Protein AF-A0A346QQK3-F1 (afdb_monomer_lite)

Organism: NCBI:txid1703341

pLDDT: mean 91.7, std 7.44, range [39.91, 97.88]

Secondary structure (DSSP, 8-state):
----EE-TTS-EEE-TTHHHH-TT--GGGSSPP--SEEEEETTEEEEES-TTPPPHHHHHTHHHHHHHHHH-SSTT----SSSPP----SS-HHHHHHHHHH--TTHHHHTHHHHHTTSS--TTTGGGGEEEEEEGGGEEEEEE-HHHHH-TT--GGG--HHHHTT--GGGS-HHHHHHHHHS-EEEEEETTTEEEE-PPPP-

InterPro domains:
  IPR001663 Aromatic-ring-hydroxylating dioxygenase, alpha subunit [PR00090] (36-62)
  IPR001663 Aromatic-ring-hydroxylating dioxygenase, alpha subunit [PR00090] (77-99)
  IPR001663 Aromatic-ring-hydroxylating dioxygenase, alpha subunit [PTHR43756] (1-116)
  IPR036922 Rieske [2Fe-2S] iron-sulphur domain superfamily [SSF50022] (1-52)

Structure (mmCIF, N/CA/C/O backbone):
data_AF-A0A346QQK3-F1
#
_entry.id   AF-A0A346QQK3-F1
#
loop_
_atom_site.group_PDB
_atom_site.id
_atom_site.type_symbol
_atom_site.label_atom_id
_atom_site.label_alt_id
_atom_site.label_comp_id
_atom_site.label_asym_id
_atom_site.label_entity_id
_atom_site.label_seq_id
_atom_site.pdbx_PDB_ins_code
_atom_site.Cartn_x
_atom_site.Cartn_y
_atom_site.Cartn_z
_atom_site.occupancy
_atom_site.B_iso_or_equiv
_atom_site.auth_seq_id
_atom_site.auth_comp_id
_atom_site.auth_asym_id
_atom_site.auth_atom_id
_atom_site.pdbx_PDB_model_num
ATOM 1 N N . TYR A 1 1 ? -8.751 -13.224 30.096 1.00 94.06 1 TYR A N 1
ATOM 2 C CA . TYR A 1 1 ? -8.357 -13.807 31.396 1.00 94.06 1 TYR A CA 1
ATOM 3 C C . TYR A 1 1 ? -9.589 -14.238 32.192 1.00 94.06 1 TYR A C 1
ATOM 5 O O . TYR A 1 1 ? -9.836 -15.427 32.279 1.00 94.06 1 TYR A O 1
ATOM 13 N N . HIS A 1 2 ? -10.440 -13.314 32.652 1.00 95.62 2 HIS A N 1
ATOM 14 C CA . HIS A 1 2 ? -11.640 -13.628 33.456 1.00 95.62 2 HIS A CA 1
ATOM 15 C C . HIS A 1 2 ? -12.904 -13.973 32.639 1.00 95.62 2 HIS A C 1
ATOM 17 O O . HIS A 1 2 ? -14.015 -13.707 33.079 1.00 95.62 2 HIS A O 1
ATOM 23 N N . GLY A 1 3 ? -12.752 -14.494 31.419 1.00 95.69 3 GLY A N 1
ATOM 24 C CA . GLY A 1 3 ? -13.888 -14.937 30.597 1.00 95.69 3 GLY A CA 1
ATOM 25 C C . GLY A 1 3 ? -14.848 -13.851 30.091 1.00 95.69 3 GLY A C 1
ATOM 26 O O . GLY A 1 3 ? -15.961 -14.187 29.707 1.00 95.69 3 GLY A O 1
ATOM 27 N N . TRP A 1 4 ? -1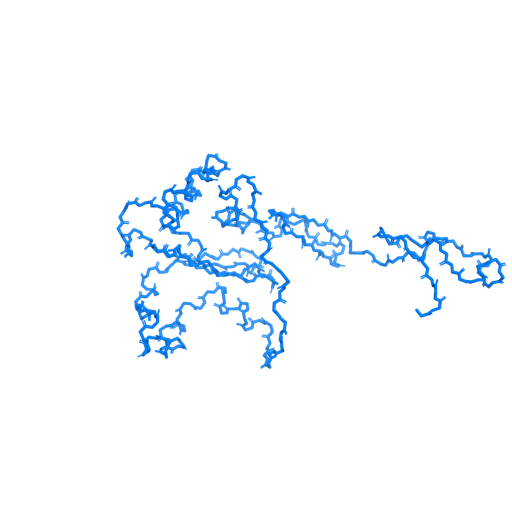4.465 -12.569 30.084 1.00 96.81 4 TRP A N 1
ATOM 28 C CA . TRP A 1 4 ? -15.252 -11.545 29.385 1.00 96.81 4 TRP A CA 1
ATOM 29 C C . TRP A 1 4 ? -15.377 -11.901 27.901 1.00 96.81 4 TRP A C 1
ATOM 31 O O . TRP A 1 4 ? -14.393 -12.292 27.270 1.00 96.81 4 TRP A O 1
ATOM 41 N N . VAL A 1 5 ? -16.589 -11.775 27.370 1.00 96.06 5 VAL A N 1
ATOM 42 C CA . VAL A 1 5 ? -16.947 -12.190 26.016 1.00 96.06 5 VAL A CA 1
ATOM 43 C C . VAL A 1 5 ? -17.342 -10.966 25.206 1.00 96.06 5 VAL A C 1
ATOM 45 O O . VAL A 1 5 ? -18.157 -10.146 25.638 1.00 96.06 5 VAL A O 1
ATOM 48 N N . PHE A 1 6 ? -16.786 -10.889 24.005 1.00 97.88 6 PHE A N 1
ATOM 49 C CA . PHE A 1 6 ? -17.019 -9.818 23.052 1.00 97.88 6 PHE A CA 1
ATOM 50 C C . PHE A 1 6 ? -17.475 -10.420 21.729 1.00 97.88 6 PHE A C 1
ATOM 52 O O . PHE A 1 6 ? -17.044 -11.511 21.348 1.00 97.88 6 PHE A O 1
ATOM 59 N N . LYS A 1 7 ? -18.348 -9.709 21.023 1.00 97.38 7 LYS A N 1
ATOM 60 C CA . LYS A 1 7 ? -18.639 -10.000 19.619 1.00 97.38 7 LYS A CA 1
ATOM 6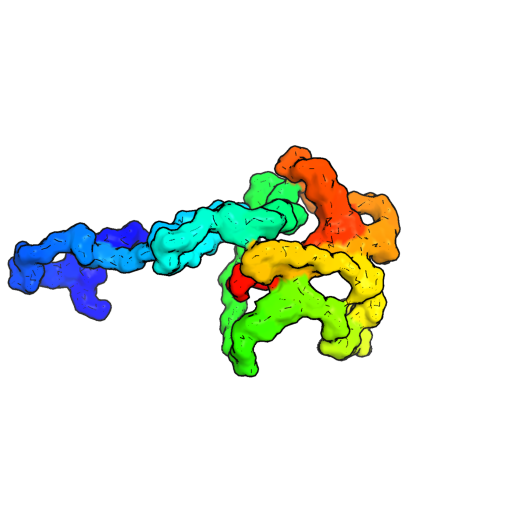1 C C . LYS A 1 7 ? -17.428 -9.646 18.749 1.00 97.38 7 LYS A C 1
ATOM 63 O O . LYS A 1 7 ? -16.559 -8.874 19.148 1.00 97.38 7 LYS A O 1
ATOM 68 N N . ASN A 1 8 ? -17.412 -10.150 17.519 1.00 96.88 8 ASN A N 1
ATOM 69 C CA . ASN A 1 8 ? -16.401 -9.796 16.514 1.00 96.88 8 ASN A CA 1
ATOM 70 C C . ASN A 1 8 ? -16.409 -8.303 16.123 1.00 96.88 8 ASN A C 1
ATOM 72 O O . ASN A 1 8 ? -15.405 -7.804 15.633 1.00 96.88 8 ASN A O 1
ATOM 76 N N . ASN A 1 9 ? -17.503 -7.582 16.378 1.00 95.19 9 ASN A N 1
ATOM 77 C CA . ASN A 1 9 ? -17.591 -6.128 16.216 1.00 95.19 9 ASN A CA 1
ATOM 78 C C . ASN A 1 9 ? -17.052 -5.338 17.434 1.00 95.19 9 ASN A C 1
ATOM 80 O O . ASN A 1 9 ? -17.156 -4.110 17.465 1.00 95.19 9 ASN A O 1
ATOM 84 N N . GLY A 1 10 ? -16.517 -6.035 18.443 1.00 96.75 10 GLY A N 1
ATOM 85 C CA . GLY A 1 10 ? -15.953 -5.465 19.665 1.00 96.75 10 GLY A CA 1
ATOM 86 C C . GLY A 1 10 ? -16.957 -5.196 20.786 1.00 96.75 10 GLY A C 1
ATOM 87 O O . GLY A 1 10 ? -16.530 -4.854 21.886 1.00 96.75 10 GLY A O 1
ATOM 88 N N . ASP A 1 11 ? -18.262 -5.366 20.563 1.00 97.06 11 ASP A N 1
ATOM 89 C CA . ASP A 1 11 ? -19.261 -5.098 21.600 1.00 97.06 11 ASP A CA 1
ATOM 90 C C . ASP A 1 11 ? -19.144 -6.118 22.736 1.00 97.06 11 ASP A C 1
ATOM 92 O O . ASP A 1 11 ? -19.099 -7.333 22.505 1.00 97.06 11 ASP A O 1
ATOM 96 N N . TRP A 1 12 ? -19.148 -5.632 23.976 1.00 96.69 12 TRP A N 1
ATOM 97 C CA . TRP A 1 12 ? -19.179 -6.502 25.143 1.00 96.69 12 TRP A CA 1
ATOM 98 C C . TRP A 1 12 ? -20.560 -7.131 25.309 1.00 96.69 12 TRP A C 1
ATOM 100 O O . TRP A 1 12 ? -21.583 -6.444 25.315 1.00 96.69 12 TRP A O 1
ATOM 110 N N . ILE A 1 13 ? -20.595 -8.453 25.473 1.00 94.69 13 ILE A N 1
ATOM 111 C CA . ILE A 1 13 ? -21.853 -9.199 25.610 1.00 94.69 13 ILE A CA 1
ATOM 112 C C . ILE A 1 13 ? -21.987 -9.932 26.936 1.00 94.69 13 ILE A C 1
ATOM 114 O O . ILE A 1 13 ? -23.098 -10.316 27.310 1.00 94.69 13 ILE A O 1
ATOM 118 N N . GLY A 1 14 ? -20.904 -10.083 27.696 1.00 94.56 14 GLY A N 1
ATOM 119 C CA . GLY A 1 14 ? -21.014 -10.670 29.019 1.00 94.56 14 GLY A CA 1
ATOM 120 C C . GLY A 1 14 ? -19.698 -10.987 29.701 1.00 94.56 14 GLY A C 1
ATOM 121 O O . GLY A 1 14 ? -18.613 -10.884 29.138 1.00 94.56 14 GLY A O 1
ATOM 122 N N . ALA A 1 15 ? -19.838 -11.410 30.949 1.00 95.62 15 ALA A N 1
ATOM 123 C CA . ALA A 1 15 ? -18.774 -11.921 31.790 1.00 95.62 15 ALA A CA 1
ATOM 124 C C . ALA A 1 15 ? -19.357 -12.993 32.727 1.00 95.62 15 ALA A C 1
ATOM 126 O O . ALA A 1 15 ? -20.567 -12.967 33.001 1.00 95.62 15 ALA A O 1
ATOM 127 N N . PRO A 1 16 ? -18.529 -13.908 33.252 1.00 95.94 16 PRO A N 1
ATOM 128 C CA . PRO A 1 16 ? -18.910 -14.780 34.354 1.00 95.94 16 PRO A CA 1
ATOM 129 C C . PRO A 1 16 ? -19.490 -13.979 35.525 1.00 95.94 16 PRO A C 1
ATOM 131 O O . PRO A 1 16 ? -19.057 -12.860 35.798 1.00 95.94 16 PRO A O 1
ATOM 134 N N . ASP A 1 17 ? -20.505 -14.540 36.189 1.00 93.94 17 ASP A N 1
ATOM 135 C CA . ASP A 1 17 ? -21.183 -13.934 37.344 1.00 93.94 17 ASP A CA 1
ATOM 136 C C . ASP A 1 17 ? -21.662 -12.476 37.134 1.00 93.94 17 ASP A C 1
ATOM 138 O O . ASP A 1 17 ? -21.791 -11.720 38.100 1.00 93.94 17 ASP A O 1
ATOM 142 N N . LYS A 1 18 ? -21.999 -12.072 35.892 1.00 89.69 18 LYS A N 1
ATOM 143 C CA . LYS A 1 18 ? -22.487 -10.716 35.544 1.00 89.69 18 LYS A CA 1
ATOM 144 C C . LYS A 1 18 ? -23.519 -10.163 36.532 1.00 89.69 18 LYS A C 1
ATOM 146 O O . LYS A 1 18 ? -23.361 -9.054 37.032 1.00 89.69 18 LYS A O 1
ATOM 151 N N . SER A 1 19 ? -24.547 -10.946 36.857 1.00 89.69 19 SER A N 1
ATOM 152 C CA . SER A 1 19 ? -25.625 -10.532 37.768 1.00 89.69 19 SER A CA 1
ATOM 153 C C . SER A 1 19 ? -25.194 -10.389 39.235 1.00 89.69 19 SER A C 1
ATOM 155 O O . SER A 1 19 ? -25.893 -9.753 40.025 1.00 89.69 19 SER A O 1
ATOM 157 N N . LYS A 1 20 ? -24.056 -10.965 39.633 1.00 93.19 20 LYS A N 1
ATOM 158 C CA . LYS A 1 20 ? -23.537 -10.891 41.005 1.00 93.19 20 LYS A CA 1
ATOM 159 C C . LYS A 1 20 ? -22.458 -9.822 41.150 1.00 93.19 20 LYS A C 1
ATOM 161 O O . LYS A 1 20 ? -22.534 -9.047 42.096 1.00 93.19 20 LYS A O 1
ATOM 166 N N . ALA A 1 21 ? -21.507 -9.766 40.220 1.00 92.12 21 ALA A N 1
ATOM 167 C CA . ALA A 1 21 ? -20.326 -8.906 40.302 1.00 92.12 21 ALA A CA 1
ATOM 168 C C . ALA A 1 21 ? -20.454 -7.577 39.529 1.00 92.12 21 ALA A C 1
ATOM 170 O O . ALA A 1 21 ? -19.783 -6.612 39.876 1.00 92.12 21 ALA A O 1
ATOM 171 N N . TYR A 1 22 ? -21.331 -7.498 38.519 1.00 89.31 22 TYR A N 1
ATOM 172 C CA . TYR A 1 22 ? -21.398 -6.380 37.562 1.00 89.31 22 TYR A CA 1
ATOM 173 C C . TYR A 1 22 ? -22.830 -5.843 37.387 1.00 89.31 22 TYR A C 1
ATOM 175 O O . TYR A 1 22 ? -23.277 -5.571 36.274 1.00 89.31 22 TYR A O 1
ATOM 183 N N . ARG A 1 23 ? -23.575 -5.716 38.494 1.00 85.69 23 ARG A N 1
ATOM 184 C CA . ARG A 1 23 ? -25.023 -5.410 38.498 1.00 85.69 23 ARG A CA 1
ATOM 185 C C . ARG A 1 23 ? -25.418 -4.141 37.736 1.00 85.69 23 ARG A C 1
ATOM 187 O O . ARG A 1 23 ? -26.490 -4.123 37.148 1.00 85.69 23 ARG A O 1
ATOM 194 N N . ASN A 1 24 ? -24.553 -3.128 37.733 1.00 89.31 24 ASN A N 1
ATOM 195 C CA . ASN A 1 24 ? -24.827 -1.807 37.155 1.00 89.31 24 ASN A CA 1
ATOM 196 C C . ASN A 1 24 ? -23.900 -1.467 35.978 1.00 89.31 24 ASN A C 1
ATOM 198 O O . ASN A 1 24 ? -23.734 -0.299 35.649 1.00 89.31 24 ASN A O 1
ATOM 202 N N . LEU A 1 25 ? -23.243 -2.465 35.385 1.00 91.31 25 LEU A N 1
ATOM 203 C CA . LEU A 1 25 ? -22.358 -2.234 34.250 1.00 91.31 25 LEU A CA 1
ATOM 204 C C . LEU A 1 25 ? -23.192 -1.994 32.986 1.00 91.31 25 LEU A C 1
ATOM 206 O O . LEU A 1 25 ? -23.985 -2.863 32.612 1.00 91.31 25 LEU A O 1
ATOM 210 N N . ASP A 1 26 ? -22.984 -0.857 32.319 1.00 91.12 26 ASP A N 1
ATOM 211 C CA . ASP A 1 26 ? -23.558 -0.591 30.997 1.00 91.12 26 ASP A CA 1
ATOM 212 C C . ASP A 1 26 ? -22.723 -1.294 29.914 1.00 91.12 26 ASP A C 1
ATOM 214 O O . ASP A 1 26 ? -21.583 -0.904 29.682 1.00 91.12 26 ASP A O 1
ATOM 218 N N . PRO A 1 27 ? -23.254 -2.301 29.196 1.00 89.69 27 PRO A N 1
ATOM 219 C CA . PRO A 1 27 ? -22.532 -2.959 28.108 1.00 89.69 27 PRO A CA 1
ATOM 220 C C . PRO A 1 27 ? -21.910 -2.009 27.073 1.00 89.69 27 PRO A C 1
ATOM 222 O O . PRO A 1 27 ? -20.894 -2.355 26.472 1.00 89.69 27 PRO A O 1
ATOM 225 N N . LYS A 1 28 ? -22.519 -0.837 26.846 1.00 92.19 28 LYS A N 1
ATOM 226 C CA . LYS A 1 28 ? -22.095 0.114 25.810 1.00 92.19 28 LYS A CA 1
ATOM 227 C C . LYS A 1 28 ? -20.782 0.820 26.136 1.00 92.19 28 LYS A C 1
ATOM 229 O O . LYS A 1 28 ? -20.071 1.205 25.215 1.00 92.19 28 LYS A O 1
ATOM 234 N N . GLU A 1 29 ? -20.445 0.958 27.415 1.00 94.38 29 GLU A N 1
ATOM 235 C CA . GLU A 1 29 ? -19.229 1.649 27.864 1.00 94.38 29 GLU A CA 1
ATOM 236 C C . GLU A 1 29 ? -17.997 0.733 27.902 1.00 94.38 29 GLU A C 1
ATOM 238 O O . GLU A 1 29 ? -16.875 1.202 28.069 1.00 94.38 29 GLU A O 1
ATOM 243 N N . TRP A 1 30 ? -18.193 -0.581 27.746 1.00 94.75 30 TRP A N 1
ATOM 244 C CA . TRP A 1 30 ? -17.165 -1.593 28.014 1.00 94.75 30 TRP A CA 1
ATOM 245 C C . TRP A 1 30 ? -16.799 -2.446 26.794 1.00 94.75 30 TRP A C 1
ATOM 247 O O . TRP A 1 30 ? -16.254 -3.538 26.949 1.00 94.75 30 TRP A O 1
ATOM 257 N N . GLY A 1 31 ? -17.093 -1.971 25.580 1.00 96.25 31 GLY A N 1
ATOM 258 C CA . GLY A 1 31 ? -16.625 -2.596 24.340 1.00 96.25 31 GLY A CA 1
ATOM 259 C C . GLY A 1 31 ? -15.103 -2.513 24.159 1.00 96.25 31 GLY A C 1
ATOM 260 O O . GLY A 1 31 ? -14.415 -1.746 24.833 1.00 96.25 31 GLY A O 1
ATOM 261 N N . LEU A 1 32 ? -14.564 -3.305 23.228 1.00 97.12 32 LEU A N 1
ATOM 262 C CA . LEU A 1 32 ? -13.168 -3.178 22.807 1.00 97.12 32 LEU A CA 1
ATOM 263 C C . LEU A 1 32 ? -12.924 -1.797 22.187 1.00 97.12 32 LEU A C 1
ATOM 265 O O . LEU A 1 32 ? -13.776 -1.276 21.463 1.00 97.12 32 LEU A O 1
ATOM 269 N N . LEU A 1 33 ? -11.737 -1.239 22.432 1.00 95.56 33 LEU A N 1
ATOM 270 C CA . LEU A 1 33 ? -11.295 -0.019 21.762 1.00 95.56 33 LEU A CA 1
ATOM 271 C C . LEU A 1 33 ? -11.251 -0.252 20.250 1.00 95.56 33 LEU A C 1
ATOM 273 O O . LEU A 1 33 ? -10.732 -1.268 19.781 1.00 95.56 33 LEU A O 1
ATOM 277 N N . LYS A 1 34 ? -11.799 0.701 19.501 1.00 94.69 34 LYS A N 1
ATOM 278 C CA . LYS A 1 34 ? -11.825 0.691 18.038 1.00 94.69 34 LYS A CA 1
ATOM 279 C C . LYS A 1 34 ? -10.845 1.744 17.535 1.00 94.69 34 LYS A C 1
ATOM 281 O O . LYS A 1 34 ? -10.729 2.807 18.144 1.00 94.69 34 LYS A O 1
ATOM 286 N N . ALA A 1 35 ? -10.151 1.450 16.439 1.00 96.00 35 ALA A N 1
ATOM 287 C CA . ALA A 1 35 ? -9.455 2.494 15.699 1.00 96.00 35 ALA A CA 1
ATOM 288 C C . ALA A 1 35 ? -10.504 3.521 15.225 1.00 96.00 35 ALA A C 1
ATOM 290 O O . ALA A 1 35 ? -11.528 3.089 14.685 1.00 96.00 35 ALA A O 1
ATOM 291 N N . PRO A 1 36 ? -10.302 4.834 15.448 1.00 96.00 36 PRO A N 1
ATOM 292 C CA . PRO A 1 36 ? -11.244 5.863 15.011 1.00 96.00 36 PRO A CA 1
ATOM 293 C C . PRO A 1 36 ? -11.545 5.807 13.514 1.00 96.00 36 PRO A C 1
ATOM 295 O O . PRO A 1 36 ? -12.698 5.963 13.122 1.00 96.00 36 PRO A O 1
ATOM 298 N N . HIS A 1 37 ? -10.525 5.507 12.705 1.00 96.94 37 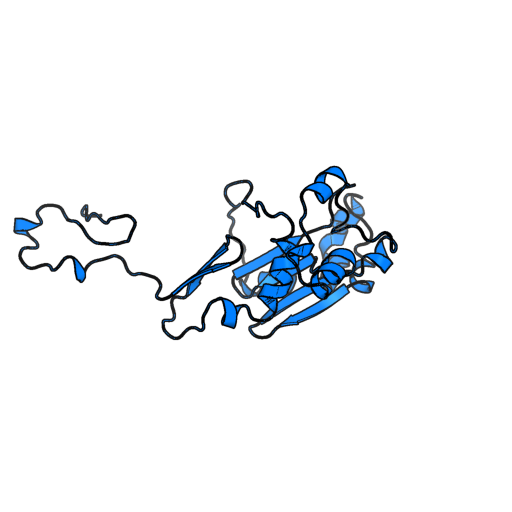HIS A N 1
ATOM 299 C CA . HIS A 1 37 ? -10.650 5.385 11.257 1.00 96.94 37 HIS A CA 1
ATOM 300 C C . HIS A 1 37 ? -10.163 4.021 10.796 1.00 96.94 37 HIS A C 1
ATOM 302 O O . HIS A 1 37 ? -9.041 3.613 11.104 1.00 96.94 37 HIS A O 1
ATOM 308 N N . VAL A 1 38 ? -11.012 3.334 10.037 1.00 97.69 38 VAL A N 1
ATOM 309 C CA . VAL A 1 38 ? -10.683 2.114 9.301 1.00 97.69 38 VAL A CA 1
ATOM 310 C C . VAL A 1 38 ? -11.265 2.270 7.908 1.00 97.69 38 VAL A C 1
ATOM 312 O O . VAL A 1 38 ? -12.461 2.517 7.772 1.00 97.69 38 VAL A O 1
ATOM 315 N N . ASP A 1 39 ? -10.427 2.125 6.893 1.00 97.75 39 ASP A N 1
ATOM 316 C CA . ASP A 1 39 ? -10.832 2.241 5.495 1.00 97.75 39 ASP A CA 1
ATOM 317 C C . ASP A 1 39 ? -10.021 1.260 4.640 1.00 97.75 39 ASP A C 1
ATOM 319 O O . ASP A 1 39 ? -9.054 0.651 5.111 1.00 97.75 39 ASP A O 1
ATOM 323 N N . SER A 1 40 ? -10.424 1.068 3.390 1.00 97.25 40 SER A N 1
ATOM 324 C CA . SER A 1 40 ? -9.771 0.137 2.480 1.00 97.25 40 SER A CA 1
ATOM 325 C C . SER A 1 40 ? -9.552 0.725 1.097 1.00 97.25 40 SER A C 1
ATOM 327 O O . SER A 1 40 ? -10.419 1.400 0.552 1.00 97.25 40 SER A O 1
ATOM 329 N N . PHE A 1 41 ? -8.413 0.394 0.496 1.00 96.94 41 PHE A N 1
ATOM 330 C CA . PHE A 1 41 ? -8.089 0.765 -0.875 1.00 96.94 41 PHE A CA 1
ATOM 331 C C . PHE A 1 41 ? -7.455 -0.425 -1.595 1.00 96.94 41 PHE A C 1
ATOM 333 O O . PHE A 1 41 ? -6.490 -1.006 -1.101 1.00 96.94 41 PHE A O 1
ATOM 340 N N . LEU A 1 42 ? -8.022 -0.818 -2.743 1.00 95.38 42 LEU A N 1
ATOM 341 C CA . LEU A 1 42 ? -7.577 -1.969 -3.549 1.00 95.38 42 LEU A CA 1
ATOM 342 C C . LEU A 1 42 ? -7.414 -3.266 -2.727 1.00 95.38 42 LEU A C 1
ATOM 344 O O . LEU A 1 42 ? -6.439 -3.999 -2.868 1.00 95.38 42 LEU A O 1
ATOM 348 N N . GLY A 1 43 ? -8.360 -3.524 -1.817 1.00 94.75 43 GLY A N 1
ATOM 349 C CA . GLY A 1 43 ? -8.359 -4.704 -0.942 1.00 94.75 43 GLY A CA 1
ATOM 350 C C . GLY A 1 43 ? -7.425 -4.619 0.272 1.00 94.75 43 GLY A C 1
ATOM 351 O O . GLY A 1 43 ? -7.510 -5.467 1.160 1.00 94.75 43 GLY A O 1
ATOM 352 N N . MET A 1 44 ? -6.574 -3.593 0.370 1.00 94.94 44 MET A N 1
ATOM 353 C CA . MET A 1 44 ? -5.750 -3.348 1.555 1.00 94.94 44 MET A CA 1
ATOM 354 C C . MET A 1 44 ? -6.526 -2.558 2.600 1.00 94.94 44 MET A C 1
ATOM 356 O O . MET A 1 44 ? -7.147 -1.549 2.278 1.00 94.94 44 MET A O 1
ATOM 360 N N . ILE A 1 45 ? -6.465 -3.005 3.854 1.00 96.44 45 ILE A N 1
ATOM 361 C CA . ILE A 1 45 ? -7.151 -2.379 4.988 1.00 96.44 45 ILE A CA 1
ATOM 362 C C . ILE A 1 45 ? -6.150 -1.529 5.769 1.00 96.44 45 ILE A C 1
ATOM 364 O O . ILE A 1 45 ? -5.113 -2.029 6.206 1.00 96.44 45 ILE A O 1
ATOM 368 N N . PHE A 1 46 ? -6.495 -0.264 5.984 1.00 97.00 46 PHE A N 1
ATOM 369 C CA . PHE A 1 46 ? -5.719 0.696 6.758 1.00 97.00 46 PHE A CA 1
ATOM 370 C C . PHE A 1 46 ? -6.497 1.115 7.999 1.00 97.00 46 PHE A C 1
ATOM 372 O O . PHE A 1 46 ? -7.726 1.174 7.993 1.00 97.00 46 PHE A O 1
ATOM 379 N N . ALA A 1 47 ? -5.767 1.431 9.065 1.00 96.81 47 ALA A N 1
ATOM 380 C CA . ALA A 1 47 ? -6.344 1.965 10.286 1.00 96.81 47 ALA A CA 1
ATOM 381 C C . ALA A 1 47 ? -5.480 3.107 10.824 1.00 96.81 47 ALA A C 1
ATOM 383 O O . ALA A 1 47 ? -4.255 2.981 10.883 1.00 96.81 47 ALA A O 1
ATOM 384 N N . SER A 1 48 ? -6.127 4.189 11.254 1.00 96.44 48 SER A N 1
ATOM 385 C CA . SER A 1 48 ? -5.494 5.265 12.017 1.00 96.44 48 SER A CA 1
ATOM 386 C C . SER A 1 48 ? -6.012 5.244 13.448 1.00 96.44 48 SER A C 1
ATOM 388 O O . SER A 1 48 ? -7.208 5.063 13.683 1.00 96.44 48 SER A O 1
ATOM 390 N N . LEU A 1 49 ? -5.101 5.430 14.404 1.00 96.50 49 LEU A N 1
ATOM 391 C CA . LEU A 1 49 ? -5.441 5.613 15.818 1.00 96.50 49 LEU A CA 1
ATOM 392 C C . LEU A 1 49 ? -5.678 7.085 16.178 1.00 96.50 49 LEU A C 1
ATOM 394 O O . LEU A 1 49 ? -6.162 7.365 17.271 1.00 96.50 49 LEU A O 1
ATOM 398 N N . ASP A 1 50 ? -5.338 8.002 15.273 1.00 97.06 50 ASP A N 1
ATOM 399 C CA . ASP A 1 50 ? -5.560 9.434 15.429 1.00 97.06 50 ASP A CA 1
ATOM 400 C C . ASP A 1 50 ? -6.970 9.791 14.919 1.00 97.06 50 ASP A C 1
ATOM 402 O O . ASP A 1 50 ? -7.238 9.589 13.730 1.00 97.06 50 ASP A O 1
ATOM 406 N N . PRO A 1 51 ? -7.885 10.274 15.784 1.00 97.12 51 PRO A N 1
ATOM 407 C CA . PRO A 1 51 ? -9.240 10.652 15.385 1.00 97.12 51 PRO A CA 1
ATOM 408 C C . PRO A 1 51 ? -9.280 11.866 14.451 1.00 97.12 51 PRO A C 1
ATOM 410 O O . PRO A 1 51 ? -10.251 12.001 13.708 1.00 97.12 51 PRO A O 1
ATOM 413 N N . ASP A 1 52 ? -8.236 12.695 14.447 1.00 97.69 52 ASP A N 1
ATOM 414 C CA . ASP A 1 52 ? -8.138 13.898 13.618 1.00 97.69 52 ASP A CA 1
ATOM 415 C C . ASP A 1 52 ? -7.369 13.638 12.308 1.00 97.69 52 ASP A C 1
ATOM 417 O O . ASP A 1 52 ? -7.092 14.565 11.543 1.00 97.69 52 ASP A O 1
ATOM 421 N N . ALA A 1 53 ? -7.024 12.374 12.030 1.00 96.19 53 ALA A N 1
ATOM 422 C CA . ALA A 1 53 ? -6.357 11.990 10.794 1.00 96.19 53 ALA A CA 1
ATOM 423 C C . ALA A 1 53 ? -7.210 12.321 9.553 1.00 96.19 53 ALA A C 1
ATOM 425 O O . ALA A 1 53 ? -8.440 12.206 9.597 1.00 96.19 53 ALA A O 1
ATOM 426 N N . PRO A 1 54 ? -6.568 12.671 8.422 1.00 95.94 54 PRO A N 1
ATOM 427 C CA . PRO A 1 54 ? -7.268 12.819 7.151 1.00 95.94 54 PRO A CA 1
ATOM 428 C C . PRO A 1 54 ? -7.873 11.481 6.697 1.00 95.94 54 PRO A C 1
ATOM 430 O O . PRO A 1 54 ? -7.480 10.408 7.167 1.00 95.94 54 PRO A O 1
ATOM 433 N N . SER A 1 55 ? -8.803 11.531 5.741 1.00 97.19 55 SER A N 1
ATOM 434 C CA . SER A 1 55 ? -9.321 10.313 5.108 1.00 97.19 55 SER A CA 1
ATOM 435 C C . SER A 1 55 ? -8.199 9.522 4.422 1.00 97.19 55 SER A C 1
ATOM 437 O O . SER A 1 55 ? -7.167 10.080 4.039 1.00 97.19 55 SER A O 1
ATOM 439 N N . LEU A 1 56 ? -8.400 8.215 4.208 1.00 97.19 56 LEU A N 1
ATOM 440 C CA . LEU A 1 56 ? -7.394 7.373 3.548 1.00 97.19 56 LEU A CA 1
ATOM 441 C C . LEU A 1 56 ? -7.018 7.910 2.158 1.00 97.19 56 LEU A C 1
ATOM 443 O O . LEU A 1 56 ? -5.846 7.909 1.795 1.00 97.19 56 LEU A O 1
ATOM 447 N N . MET A 1 57 ? -7.989 8.411 1.394 1.00 97.38 57 MET A N 1
ATOM 448 C CA . MET A 1 57 ? -7.729 8.961 0.061 1.00 97.38 57 MET A CA 1
ATOM 449 C C . MET A 1 57 ? -6.937 10.271 0.096 1.00 97.38 57 MET A C 1
ATOM 451 O O . MET A 1 57 ? -6.076 10.474 -0.757 1.00 97.38 57 MET A O 1
ATOM 455 N N . GLU A 1 58 ? -7.185 11.140 1.077 1.00 97.19 58 GLU A N 1
ATOM 456 C CA . GLU A 1 58 ? -6.387 12.357 1.280 1.00 97.19 58 GLU A CA 1
ATOM 457 C C . GLU A 1 58 ? -4.960 12.025 1.724 1.00 97.19 58 GLU A C 1
ATOM 459 O O . GLU A 1 58 ? -4.015 12.643 1.240 1.00 97.19 58 GLU A O 1
ATOM 464 N N . TYR A 1 59 ? -4.806 11.029 2.602 1.00 96.94 59 TYR A N 1
ATOM 465 C CA . TYR A 1 59 ? -3.507 10.533 3.045 1.00 96.94 59 TYR A CA 1
ATOM 466 C C . TYR A 1 59 ? -2.680 9.978 1.885 1.00 96.94 59 TYR A C 1
ATOM 468 O O . TYR A 1 59 ? -1.552 10.413 1.674 1.00 96.94 59 TYR A O 1
ATOM 476 N N . LEU A 1 60 ? -3.254 9.045 1.115 1.00 97.12 60 LEU A N 1
ATOM 477 C CA . LEU A 1 60 ? -2.576 8.444 -0.031 1.00 97.12 60 LEU A CA 1
ATOM 478 C C . LEU A 1 60 ? -2.280 9.495 -1.108 1.00 97.12 60 LEU A C 1
ATOM 480 O O . LEU A 1 60 ? -1.236 9.442 -1.758 1.00 97.12 60 LEU A O 1
ATOM 484 N N . GLY A 1 61 ? -3.189 10.447 -1.326 1.00 96.94 61 GLY A N 1
ATOM 485 C CA . GLY A 1 61 ? -3.030 11.495 -2.327 1.00 96.94 61 GLY A CA 1
ATOM 486 C C . GLY A 1 61 ? -2.644 10.921 -3.695 1.00 96.94 61 GLY A C 1
ATOM 487 O O . GLY A 1 61 ? -3.275 9.993 -4.206 1.00 96.94 61 GLY A O 1
ATOM 488 N N . GLY A 1 62 ? -1.559 11.437 -4.280 1.00 96.12 62 GLY A N 1
ATOM 489 C CA . GLY A 1 62 ? -1.037 10.952 -5.564 1.00 96.12 62 GLY A CA 1
ATOM 490 C C . GLY A 1 62 ? -0.557 9.495 -5.547 1.00 96.12 62 GLY A C 1
ATOM 491 O O . GLY A 1 62 ? -0.501 8.862 -6.597 1.00 96.12 62 GLY A O 1
ATOM 492 N N . ALA A 1 63 ? -0.258 8.924 -4.377 1.00 96.62 63 ALA A N 1
ATOM 493 C CA . ALA A 1 63 ? 0.180 7.537 -4.257 1.00 96.62 63 ALA A CA 1
ATOM 494 C C . ALA A 1 63 ? -0.924 6.554 -4.653 1.00 96.62 63 ALA A C 1
ATOM 496 O O . ALA A 1 63 ? -0.633 5.537 -5.283 1.00 96.62 63 ALA A O 1
ATOM 497 N N . ALA A 1 64 ? -2.190 6.892 -4.376 1.00 96.56 64 ALA A N 1
ATOM 498 C CA . ALA A 1 64 ? -3.335 6.073 -4.768 1.00 96.56 64 ALA A CA 1
ATOM 499 C C . ALA A 1 64 ? -3.368 5.828 -6.286 1.00 96.56 64 ALA A C 1
ATOM 501 O O . ALA A 1 64 ? -3.689 4.728 -6.728 1.00 96.56 64 ALA A O 1
ATOM 502 N N . TRP A 1 65 ? -2.982 6.829 -7.084 1.00 96.25 65 TRP A N 1
ATOM 503 C CA . TRP A 1 65 ? -2.929 6.734 -8.542 1.00 96.25 65 TRP A CA 1
ATOM 504 C C . TRP A 1 65 ? -1.911 5.687 -9.014 1.00 96.25 65 TRP A C 1
ATOM 506 O O . TRP A 1 65 ? -2.255 4.773 -9.760 1.00 96.25 65 TRP A O 1
ATOM 516 N N . PHE A 1 66 ? -0.685 5.739 -8.492 1.00 95.12 66 PHE A N 1
ATOM 517 C CA . PHE A 1 66 ? 0.354 4.750 -8.800 1.00 95.12 66 PHE A CA 1
ATOM 518 C C . PHE A 1 66 ? 0.008 3.346 -8.291 1.00 95.12 66 PHE A C 1
ATOM 520 O O . PHE A 1 66 ? 0.261 2.358 -8.978 1.00 95.12 66 PHE A O 1
ATOM 527 N N . MET A 1 67 ? -0.621 3.243 -7.117 1.00 94.94 67 MET A N 1
ATOM 528 C CA . MET A 1 67 ? -1.078 1.965 -6.564 1.00 94.94 67 MET A CA 1
ATOM 529 C C . MET A 1 67 ? -2.090 1.263 -7.477 1.00 94.94 67 MET A C 1
ATOM 531 O O . MET A 1 67 ? -2.058 0.037 -7.572 1.00 94.94 67 MET A O 1
ATOM 535 N N . ARG A 1 68 ? -2.939 2.000 -8.209 1.00 95.12 68 ARG A N 1
ATOM 536 C CA . ARG A 1 68 ? -3.820 1.391 -9.223 1.00 95.12 68 ARG A CA 1
ATOM 537 C C . ARG A 1 68 ? -3.024 0.747 -10.357 1.00 95.12 68 ARG A C 1
ATOM 539 O O . ARG A 1 68 ? -3.343 -0.366 -10.758 1.00 95.12 68 ARG A O 1
ATOM 546 N N . GLY A 1 69 ? -1.935 1.375 -10.800 1.00 91.88 69 GLY A N 1
ATOM 547 C CA . GLY A 1 69 ? -1.038 0.798 -11.809 1.00 91.88 69 GLY A CA 1
ATOM 548 C C . GLY A 1 69 ? -0.300 -0.465 -11.344 1.00 91.88 69 GLY A C 1
ATOM 549 O O . GLY A 1 69 ? 0.195 -1.243 -12.162 1.00 91.88 69 GLY A O 1
ATOM 550 N N . LEU A 1 70 ? -0.251 -0.694 -10.029 1.00 90.31 70 LEU A N 1
ATOM 551 C CA . LEU A 1 70 ? 0.307 -1.899 -9.423 1.00 90.31 70 LEU A CA 1
ATOM 552 C C . LEU A 1 70 ? -0.751 -2.980 -9.217 1.00 90.31 70 LEU A C 1
ATOM 554 O O . LEU A 1 70 ? -0.520 -4.136 -9.562 1.00 90.31 70 LEU A O 1
ATOM 558 N N . MET A 1 71 ? -1.901 -2.617 -8.658 1.00 92.00 71 MET A N 1
ATOM 559 C CA . MET A 1 71 ? -2.816 -3.592 -8.064 1.00 92.00 71 MET A CA 1
ATOM 560 C C . MET A 1 71 ? -4.173 -3.698 -8.756 1.00 92.00 71 MET A C 1
ATOM 562 O O . MET A 1 71 ? -4.915 -4.632 -8.475 1.00 92.00 71 MET A O 1
ATOM 566 N N . ASP A 1 72 ? -4.501 -2.775 -9.660 1.00 94.25 72 ASP A N 1
ATOM 567 C CA . ASP A 1 72 ? -5.826 -2.677 -10.286 1.00 94.25 72 ASP A CA 1
ATOM 568 C C . ASP A 1 72 ? -5.819 -3.079 -11.771 1.00 94.25 72 ASP A C 1
ATOM 570 O O . ASP A 1 72 ? -6.726 -2.723 -12.519 1.00 94.25 72 ASP A O 1
ATOM 574 N N . LEU A 1 73 ? -4.786 -3.814 -12.210 1.00 93.19 73 LEU A N 1
ATOM 575 C CA . LEU A 1 73 ? -4.665 -4.277 -13.599 1.00 93.19 73 LEU A CA 1
ATOM 576 C C . LEU A 1 73 ? -5.700 -5.353 -13.940 1.00 93.19 73 LEU A C 1
ATOM 578 O O . LEU A 1 73 ? -6.274 -5.321 -15.021 1.00 93.19 73 LEU A O 1
ATOM 582 N N . ASN A 1 74 ? -5.930 -6.306 -13.033 1.00 94.25 74 ASN A N 1
ATOM 583 C CA . ASN A 1 74 ? -6.923 -7.367 -13.192 1.00 94.25 74 ASN A CA 1
ATOM 584 C C . ASN A 1 74 ? -8.212 -6.968 -12.441 1.00 94.25 74 ASN A C 1
ATOM 586 O O . ASN A 1 74 ? -8.122 -6.634 -11.256 1.00 94.25 74 ASN A O 1
ATOM 590 N N . PRO A 1 75 ? -9.401 -7.004 -13.075 1.00 94.56 75 PRO A N 1
ATOM 591 C CA . PRO A 1 75 ? -10.669 -6.664 -12.425 1.00 94.56 75 PRO A CA 1
ATOM 592 C C . PRO A 1 75 ? -11.053 -7.589 -11.259 1.00 94.56 75 PRO A C 1
ATOM 594 O O . PRO A 1 75 ? -11.850 -7.188 -10.413 1.00 94.56 75 PRO A O 1
ATOM 597 N N . GLU A 1 76 ? -10.481 -8.792 -11.170 1.00 94.69 76 GLU A N 1
ATOM 598 C CA . GLU A 1 76 ? -10.646 -9.691 -10.018 1.00 94.69 76 GLU A CA 1
ATOM 599 C C . GLU A 1 76 ? -9.825 -9.250 -8.790 1.00 94.69 76 GLU A C 1
ATOM 601 O O . GLU A 1 76 ? -10.038 -9.748 -7.683 1.00 94.69 76 GLU A O 1
ATOM 606 N N . GLY A 1 77 ? -8.920 -8.280 -8.956 1.00 93.00 77 GLY A N 1
ATOM 607 C CA . GLY A 1 77 ? -8.073 -7.742 -7.898 1.00 93.00 77 GLY A CA 1
ATOM 608 C C . GLY A 1 77 ? -6.874 -8.632 -7.560 1.00 93.00 77 GLY A C 1
ATOM 609 O O . GLY A 1 77 ? -6.423 -9.453 -8.357 1.00 93.00 77 GLY A O 1
ATOM 610 N N . MET A 1 78 ? -6.321 -8.435 -6.361 1.00 92.06 78 MET A N 1
ATOM 611 C CA . MET A 1 78 ? -5.173 -9.187 -5.851 1.00 92.06 78 MET A CA 1
ATOM 612 C C . MET A 1 78 ? -5.474 -9.779 -4.476 1.00 92.06 78 MET A C 1
ATOM 614 O O . MET A 1 78 ? -6.158 -9.170 -3.654 1.00 92.06 78 MET A O 1
ATOM 618 N N . SER A 1 79 ? -4.887 -10.941 -4.197 1.00 92.50 79 SER A N 1
ATOM 619 C CA . SER A 1 79 ? -4.936 -11.587 -2.886 1.00 92.50 79 SER A CA 1
ATOM 620 C C . SER A 1 79 ? -3.541 -12.020 -2.433 1.00 92.50 79 SER A C 1
ATOM 622 O O . SER A 1 79 ? -2.726 -12.416 -3.269 1.00 92.50 79 SER A O 1
ATOM 624 N N . PRO A 1 80 ? -3.250 -12.010 -1.121 1.00 92.62 80 PRO A N 1
ATOM 625 C CA . PRO A 1 80 ? -2.009 -12.574 -0.607 1.00 92.62 80 PRO A CA 1
ATOM 626 C C . PRO A 1 80 ? -1.954 -14.087 -0.865 1.00 92.62 80 PRO A C 1
ATOM 628 O O . PRO A 1 80 ? -2.933 -14.799 -0.651 1.00 92.62 80 PRO A O 1
ATOM 631 N N . MET A 1 81 ? -0.784 -14.589 -1.267 1.00 92.81 81 MET A N 1
ATOM 632 C CA . MET A 1 81 ? -0.555 -16.010 -1.585 1.00 92.81 81 MET A CA 1
ATOM 633 C C . MET A 1 81 ? -0.387 -16.917 -0.349 1.00 92.81 81 MET A C 1
ATOM 635 O O . MET A 1 81 ? -0.027 -18.086 -0.475 1.00 92.81 81 MET A O 1
ATOM 639 N N . GLY A 1 82 ? -0.637 -16.403 0.855 1.00 94.06 82 GLY A N 1
ATOM 640 C CA . GLY A 1 82 ? -0.475 -17.138 2.105 1.00 94.06 82 GLY A CA 1
ATOM 641 C C . GLY A 1 82 ? -0.245 -16.220 3.307 1.00 94.06 82 GLY A C 1
ATOM 642 O O . GLY A 1 82 ? -0.366 -14.997 3.189 1.00 94.06 82 GLY A O 1
ATOM 643 N N . PRO A 1 83 ? 0.071 -16.792 4.483 1.00 95.88 83 PRO A N 1
ATOM 644 C CA . PRO A 1 83 ? 0.496 -16.006 5.634 1.00 95.88 83 PRO A CA 1
ATOM 645 C C . PRO A 1 83 ? 1.849 -15.321 5.359 1.00 95.88 83 PRO A C 1
ATOM 647 O O . PRO A 1 83 ? 2.675 -15.880 4.639 1.00 95.88 83 PRO A O 1
ATOM 650 N N . PRO A 1 84 ? 2.110 -14.141 5.947 1.00 94.94 84 PRO A N 1
ATOM 651 C CA . PRO A 1 84 ? 3.383 -13.454 5.771 1.00 94.94 84 PRO A CA 1
ATOM 652 C C . PRO A 1 84 ? 4.508 -14.122 6.570 1.00 94.94 84 PRO A C 1
ATOM 654 O O . PRO A 1 84 ? 4.293 -14.592 7.694 1.00 94.94 84 PRO A O 1
ATOM 657 N N . ASP A 1 85 ? 5.728 -14.051 6.042 1.00 96.25 85 ASP A N 1
ATOM 658 C CA . ASP A 1 85 ? 6.938 -14.380 6.792 1.00 96.25 85 ASP A CA 1
ATOM 659 C C . ASP A 1 85 ? 7.201 -13.343 7.890 1.00 96.25 85 ASP A C 1
ATOM 661 O O . ASP A 1 85 ? 7.045 -12.134 7.700 1.00 96.25 85 ASP A O 1
ATOM 665 N N . ARG A 1 86 ? 7.601 -13.813 9.078 1.00 96.81 86 ARG A N 1
ATOM 666 C CA . ARG A 1 86 ? 7.814 -12.957 10.256 1.00 96.81 86 ARG A CA 1
ATOM 667 C C . ARG A 1 86 ? 9.154 -13.253 10.911 1.00 96.81 86 ARG A C 1
ATOM 669 O O . ARG A 1 86 ? 9.351 -14.316 11.494 1.00 96.81 86 ARG A O 1
ATOM 676 N N . TYR A 1 87 ? 10.042 -12.269 10.893 1.00 96.44 87 TYR A N 1
ATOM 677 C CA . TYR A 1 87 ? 11.352 -12.323 11.538 1.00 96.44 87 TYR A CA 1
ATOM 678 C C . TYR A 1 87 ? 11.696 -10.978 12.190 1.00 96.44 87 TYR A C 1
ATOM 680 O O . TYR A 1 87 ? 11.009 -9.977 11.994 1.00 96.44 87 TYR A O 1
ATOM 688 N N . LYS A 1 88 ? 12.736 -10.963 13.031 1.00 96.88 88 LYS A N 1
ATOM 689 C CA . LYS A 1 88 ? 13.216 -9.751 13.708 1.00 96.88 88 LYS A CA 1
ATOM 690 C C . LYS A 1 88 ? 14.508 -9.279 13.062 1.00 96.88 88 LYS A C 1
ATOM 692 O O . LYS A 1 88 ? 15.455 -10.052 12.951 1.00 96.88 88 LYS A O 1
ATOM 697 N N . VAL A 1 89 ? 14.560 -7.997 12.726 1.00 95.75 89 VAL A N 1
ATOM 698 C CA . VAL A 1 89 ? 15.762 -7.321 12.230 1.00 95.75 89 VAL A CA 1
ATOM 699 C C . VAL A 1 89 ? 16.261 -6.358 13.303 1.00 95.75 89 VAL A C 1
ATOM 701 O O . VAL A 1 89 ? 15.468 -5.700 13.975 1.00 95.75 89 VAL A O 1
ATOM 704 N N . ARG A 1 90 ? 17.581 -6.282 13.491 1.00 97.44 90 ARG A N 1
ATOM 705 C CA . ARG A 1 90 ? 18.217 -5.289 14.370 1.00 97.44 90 ARG A CA 1
ATOM 706 C C . ARG A 1 90 ? 18.445 -3.991 13.595 1.00 97.44 90 ARG A C 1
ATOM 708 O O . ARG A 1 90 ? 19.571 -3.687 13.224 1.00 97.44 90 ARG A O 1
ATOM 715 N N . GLY A 1 91 ? 17.368 -3.260 13.340 1.00 94.44 91 GLY A N 1
ATOM 716 C CA . GLY A 1 91 ? 17.394 -1.995 12.612 1.00 94.44 91 GLY A CA 1
ATOM 717 C C . GLY A 1 91 ? 16.180 -1.141 12.946 1.00 94.44 91 GLY A C 1
ATOM 718 O O . GLY A 1 91 ? 15.194 -1.639 13.493 1.00 94.44 91 GLY A O 1
ATOM 719 N N . ASP A 1 92 ? 16.271 0.148 12.639 1.00 96.44 92 ASP A N 1
ATOM 720 C CA . ASP A 1 92 ? 15.117 1.035 12.692 1.00 96.44 92 ASP A CA 1
ATOM 721 C C . ASP A 1 92 ? 14.207 0.748 11.487 1.00 96.44 92 ASP A C 1
ATOM 723 O O . ASP A 1 92 ? 14.685 0.485 10.383 1.00 96.44 92 ASP A O 1
ATOM 727 N N . TRP A 1 93 ? 12.891 0.791 11.690 1.00 95.44 93 TRP A N 1
ATOM 728 C CA . TRP A 1 93 ? 11.914 0.524 10.632 1.00 95.44 93 TRP A CA 1
ATOM 729 C C . TRP A 1 93 ? 12.049 1.499 9.449 1.00 95.44 93 TRP A C 1
ATOM 731 O O . TRP A 1 93 ? 11.765 1.123 8.312 1.00 95.44 93 TRP A O 1
ATOM 741 N N . LYS A 1 94 ? 12.551 2.719 9.695 1.00 95.31 94 LYS A N 1
ATOM 742 C CA . LYS A 1 94 ? 12.784 3.737 8.663 1.00 95.31 94 LYS A CA 1
ATOM 743 C C . LYS A 1 94 ? 13.824 3.306 7.635 1.00 95.31 94 LYS A C 1
ATOM 745 O O . LYS A 1 94 ? 13.702 3.705 6.487 1.00 95.31 94 LYS A O 1
ATOM 750 N N . THR A 1 95 ? 14.806 2.482 8.007 1.00 94.50 95 THR A N 1
ATOM 751 C CA . THR A 1 95 ? 15.856 2.035 7.075 1.00 94.50 95 THR A CA 1
ATOM 752 C C . THR A 1 95 ? 15.275 1.202 5.932 1.00 94.50 95 THR A C 1
ATOM 754 O O . THR A 1 95 ? 15.656 1.389 4.783 1.00 94.50 95 THR A O 1
ATOM 757 N N . GLY A 1 96 ? 14.316 0.316 6.225 1.00 93.81 96 GLY A N 1
ATOM 758 C CA . GLY A 1 96 ? 13.610 -0.433 5.180 1.00 93.81 96 GLY A CA 1
ATOM 759 C C . GLY A 1 96 ? 12.739 0.481 4.317 1.00 93.81 96 GLY A C 1
ATOM 760 O O . GLY A 1 96 ? 12.777 0.398 3.094 1.00 93.81 96 GLY A O 1
ATOM 761 N N . ALA A 1 97 ? 12.008 1.397 4.957 1.00 94.88 97 ALA A N 1
ATOM 762 C CA . ALA A 1 97 ? 11.149 2.355 4.269 1.00 94.88 97 ALA A CA 1
ATOM 763 C C . ALA A 1 97 ? 11.926 3.274 3.305 1.00 94.88 97 ALA A C 1
ATOM 765 O O . ALA A 1 97 ? 11.475 3.475 2.181 1.00 94.88 97 ALA A O 1
ATOM 766 N N . GLU A 1 98 ? 13.083 3.799 3.724 1.00 93.44 98 GLU A N 1
ATOM 767 C CA . GLU A 1 98 ? 13.982 4.635 2.913 1.00 93.44 98 GLU A CA 1
ATOM 768 C C . GLU A 1 98 ? 14.582 3.848 1.745 1.00 93.44 98 GLU A C 1
ATOM 770 O O . GLU A 1 98 ? 14.522 4.309 0.607 1.00 93.44 98 GLU A O 1
ATOM 775 N N . ASN A 1 99 ? 15.092 2.640 2.012 1.00 94.50 99 ASN A N 1
ATOM 776 C CA . ASN A 1 99 ? 15.680 1.787 0.983 1.00 94.50 99 ASN A CA 1
ATOM 777 C C . ASN A 1 99 ? 14.681 1.512 -0.154 1.00 94.50 99 ASN A C 1
ATOM 779 O O . ASN A 1 99 ? 14.967 1.791 -1.316 1.00 94.50 99 ASN A O 1
ATOM 783 N N . PHE A 1 100 ? 13.466 1.075 0.186 1.00 95.56 100 PHE A N 1
ATOM 784 C CA . PHE A 1 100 ? 12.406 0.849 -0.801 1.00 95.56 100 PHE A CA 1
ATOM 785 C C . PHE A 1 100 ? 11.830 2.149 -1.372 1.00 95.56 100 PHE A C 1
ATOM 787 O O . PHE A 1 100 ? 11.329 2.166 -2.491 1.00 95.56 100 PHE A O 1
ATOM 794 N N . GLY A 1 101 ? 11.888 3.247 -0.620 1.00 93.19 101 GLY A N 1
ATOM 795 C CA . GLY A 1 101 ? 11.346 4.532 -1.041 1.00 93.19 101 GLY A CA 1
ATOM 796 C C . GLY A 1 101 ? 12.130 5.180 -2.182 1.00 93.19 101 GLY A C 1
ATOM 797 O O . GLY A 1 101 ? 11.572 6.030 -2.876 1.00 93.19 101 GLY A O 1
ATOM 798 N N . GLY A 1 102 ? 13.394 4.814 -2.400 1.00 91.50 102 GLY A N 1
ATOM 799 C CA . GLY A 1 102 ? 14.166 5.423 -3.482 1.00 91.50 102 GLY A CA 1
ATOM 800 C C . GLY A 1 102 ? 15.639 5.057 -3.583 1.00 91.50 102 GLY A C 1
ATOM 801 O O . GLY A 1 102 ? 16.344 5.695 -4.358 1.00 91.50 102 GLY A O 1
ATOM 802 N N . ASP A 1 103 ? 16.153 4.085 -2.833 1.00 92.75 103 ASP A N 1
ATOM 803 C CA . ASP A 1 103 ? 17.579 3.761 -2.894 1.00 92.75 103 ASP A CA 1
ATOM 804 C C . ASP A 1 103 ? 17.888 2.834 -4.079 1.00 92.75 103 ASP A C 1
ATOM 806 O O . ASP A 1 103 ? 18.111 1.638 -3.919 1.00 92.75 103 ASP A O 1
ATOM 810 N N . GLY A 1 104 ? 17.923 3.380 -5.295 1.00 89.88 104 GLY A N 1
ATOM 811 C CA . GLY A 1 104 ? 18.440 2.658 -6.465 1.00 89.88 104 GLY A CA 1
ATOM 812 C C . GLY A 1 104 ? 19.966 2.486 -6.436 1.00 89.88 104 GLY A C 1
ATOM 813 O O . GLY A 1 104 ? 2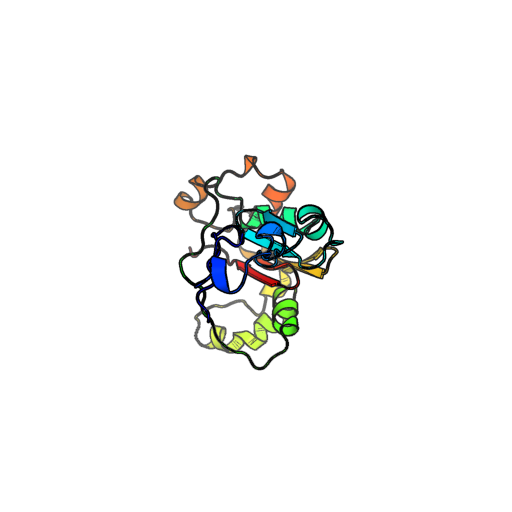0.512 1.591 -7.080 1.00 89.88 104 GLY A O 1
ATOM 814 N N . TYR A 1 105 ? 20.672 3.311 -5.655 1.00 91.00 105 TYR A N 1
ATOM 815 C CA . TYR A 1 105 ? 22.133 3.379 -5.657 1.00 91.00 105 TYR A CA 1
ATOM 816 C C . TYR A 1 105 ? 22.785 2.138 -5.041 1.00 91.00 105 TYR A C 1
ATOM 818 O O . TYR A 1 105 ? 23.813 1.670 -5.535 1.00 91.00 105 TYR A O 1
ATOM 826 N N . HIS A 1 106 ? 22.183 1.558 -3.998 1.00 93.50 106 HIS A N 1
ATOM 827 C CA . HIS A 1 106 ? 22.734 0.359 -3.366 1.00 93.50 106 HIS A CA 1
ATOM 828 C C . HIS A 1 106 ? 22.704 -0.880 -4.274 1.00 93.50 106 HIS A C 1
ATOM 830 O O . HIS A 1 106 ? 23.463 -1.820 -4.024 1.00 93.50 106 HIS A O 1
ATOM 836 N N . VAL A 1 107 ? 21.859 -0.896 -5.315 1.00 91.19 107 VAL A N 1
ATOM 837 C CA . VAL A 1 107 ? 21.476 -2.116 -6.038 1.00 91.19 107 VAL A CA 1
ATOM 838 C C . VAL A 1 107 ? 22.694 -2.845 -6.620 1.00 91.19 107 VAL A C 1
ATOM 840 O O . VAL A 1 107 ? 22.902 -4.026 -6.340 1.00 91.19 107 VAL A O 1
ATOM 843 N N . GLY A 1 108 ? 23.572 -2.135 -7.333 1.00 89.31 108 GLY A N 1
ATOM 844 C CA . GLY A 1 108 ? 24.766 -2.732 -7.946 1.00 89.31 108 GLY A CA 1
ATOM 845 C C . GLY A 1 108 ? 25.809 -3.253 -6.947 1.00 89.31 108 GLY A C 1
ATOM 846 O O . GLY A 1 108 ? 26.524 -4.209 -7.246 1.00 89.31 108 GLY A O 1
ATOM 847 N N . VAL A 1 109 ? 25.888 -2.666 -5.747 1.00 92.00 109 VAL A N 1
ATOM 848 C CA . VAL A 1 109 ? 26.895 -3.024 -4.732 1.00 92.00 109 VAL A CA 1
ATOM 849 C C . VAL A 1 109 ? 26.360 -4.084 -3.773 1.00 92.00 109 VAL A C 1
ATOM 851 O O . VAL A 1 109 ? 26.965 -5.143 -3.611 1.00 92.00 109 VAL A O 1
ATOM 854 N N . ALA A 1 110 ? 25.212 -3.827 -3.146 1.00 93.38 110 ALA A N 1
ATOM 855 C CA . ALA A 1 110 ? 24.629 -4.698 -2.131 1.00 93.38 110 ALA A CA 1
ATOM 856 C C . ALA A 1 110 ? 24.164 -6.044 -2.707 1.00 93.38 110 ALA A C 1
ATOM 858 O O . ALA A 1 110 ? 24.256 -7.062 -2.021 1.00 93.38 110 ALA A O 1
ATOM 859 N N . HIS A 1 111 ? 23.732 -6.069 -3.974 1.00 92.00 111 HIS A N 1
ATOM 860 C CA . HIS A 1 111 ? 23.351 -7.297 -4.677 1.00 92.00 111 HIS A CA 1
ATOM 861 C C . HIS A 1 111 ? 24.489 -7.882 -5.529 1.00 92.00 111 HIS A C 1
ATOM 863 O O . HIS A 1 111 ? 24.257 -8.808 -6.306 1.00 92.00 111 HIS A O 1
ATOM 869 N N . GLY A 1 112 ? 25.732 -7.404 -5.384 1.00 91.25 112 GLY A N 1
ATOM 870 C CA . GLY A 1 112 ? 26.873 -7.877 -6.177 1.00 91.25 112 GLY A CA 1
ATOM 871 C C . GLY A 1 112 ? 27.091 -9.394 -6.103 1.00 91.25 112 GLY A C 1
ATOM 872 O O . GLY A 1 112 ? 27.421 -10.017 -7.106 1.00 91.25 112 GLY A O 1
ATOM 873 N N . SER A 1 113 ? 26.815 -10.023 -4.957 1.00 93.12 113 SER A N 1
ATOM 874 C CA . SER A 1 113 ? 26.922 -11.481 -4.807 1.00 93.12 113 SER A CA 1
ATOM 875 C C . SER A 1 113 ? 25.936 -12.260 -5.684 1.00 93.12 113 SER A C 1
ATOM 877 O O . SER A 1 113 ? 26.290 -13.333 -6.167 1.00 93.12 113 SER A O 1
ATOM 879 N N . VAL A 1 114 ? 24.734 -11.721 -5.924 1.00 90.19 114 VAL A N 1
ATOM 880 C CA . VAL A 1 114 ? 23.719 -12.308 -6.817 1.00 90.19 114 VAL A CA 1
ATOM 881 C C . VAL A 1 114 ? 24.211 -12.287 -8.265 1.00 90.19 114 VAL A C 1
ATOM 883 O O . VAL A 1 114 ? 23.982 -13.246 -9.002 1.00 90.19 114 VAL A O 1
ATOM 886 N N . GLN A 1 115 ? 24.950 -11.236 -8.637 1.00 87.69 115 GLN A N 1
ATOM 887 C CA . GLN A 1 115 ? 25.597 -11.141 -9.945 1.00 87.69 115 GLN A CA 1
ATOM 888 C C . GLN A 1 115 ? 26.762 -12.126 -10.071 1.00 87.69 115 GLN A C 1
ATOM 890 O O . GLN A 1 115 ? 26.893 -12.790 -11.093 1.00 87.69 115 GLN A O 1
ATOM 895 N N . THR A 1 116 ? 27.572 -12.299 -9.024 1.00 91.56 116 THR A N 1
ATOM 896 C CA . THR A 1 116 ? 28.698 -13.249 -9.041 1.00 91.56 116 THR A CA 1
ATOM 897 C C . THR A 1 116 ? 28.260 -14.697 -9.272 1.00 91.56 116 THR A C 1
ATOM 899 O O . THR A 1 116 ? 29.008 -15.468 -9.864 1.00 91.56 116 THR A O 1
ATOM 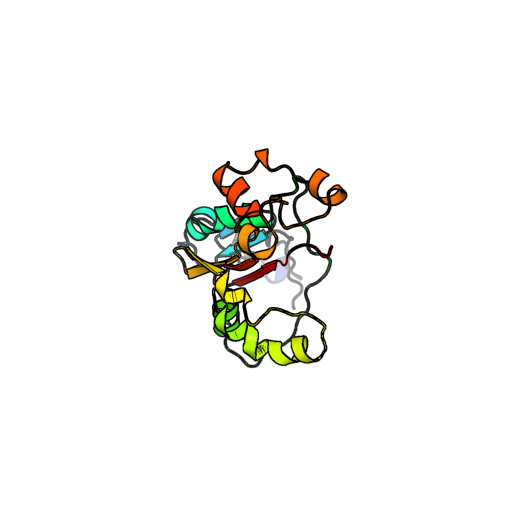902 N N . ILE A 1 117 ? 27.069 -15.078 -8.803 1.00 94.50 117 ILE A N 1
ATOM 903 C CA . ILE A 1 117 ? 26.516 -16.428 -9.006 1.00 94.50 117 ILE A CA 1
ATOM 904 C C . ILE A 1 117 ? 25.599 -16.533 -10.231 1.00 94.50 117 ILE A C 1
ATOM 906 O O . ILE A 1 117 ? 24.908 -17.537 -10.376 1.00 94.50 117 ILE A O 1
ATOM 910 N N . GLU A 1 118 ? 25.552 -15.495 -11.073 1.00 89.38 118 GLU A N 1
ATOM 911 C CA . GLU A 1 118 ? 24.765 -15.454 -12.314 1.00 89.38 118 GLU A CA 1
ATOM 912 C C . GLU A 1 118 ? 23.249 -15.660 -12.128 1.00 89.38 118 GLU A C 1
ATOM 914 O O . GLU A 1 118 ? 22.535 -15.977 -13.075 1.00 89.38 118 GLU A O 1
ATOM 919 N N . LEU A 1 119 ? 22.724 -15.429 -10.919 1.00 86.88 119 LEU A N 1
ATOM 920 C CA . LEU A 1 119 ? 21.289 -15.559 -10.644 1.00 86.88 119 LEU A CA 1
ATOM 921 C C . LEU A 1 119 ? 20.482 -14.388 -11.235 1.00 86.88 119 LEU A C 1
ATOM 923 O O . LEU A 1 119 ? 19.344 -14.570 -11.656 1.00 86.88 119 LEU A O 1
ATOM 927 N N . ALA A 1 120 ? 21.069 -13.192 -11.269 1.00 82.56 120 ALA A N 1
ATOM 928 C CA . ALA A 1 120 ? 20.547 -12.012 -11.959 1.00 82.56 120 ALA A CA 1
ATOM 929 C C . ALA A 1 120 ? 21.717 -11.100 -12.366 1.00 82.56 120 ALA A C 1
ATOM 931 O O . ALA A 1 120 ? 22.753 -11.115 -11.704 1.00 82.56 120 ALA A O 1
ATOM 932 N N . GLN A 1 121 ? 21.576 -10.332 -13.449 1.00 83.75 121 GLN A N 1
ATOM 933 C CA . GLN A 1 121 ? 22.633 -9.485 -14.032 1.00 83.75 121 GLN A CA 1
ATOM 934 C C . GLN A 1 121 ? 22.102 -8.083 -14.361 1.00 83.75 121 GLN A C 1
ATOM 936 O O . GLN A 1 121 ? 20.891 -7.879 -14.430 1.00 83.75 121 GLN A O 1
ATOM 941 N N . GLY A 1 122 ? 23.010 -7.132 -14.605 1.00 82.88 122 GLY A N 1
ATOM 942 C CA . GLY A 1 122 ? 22.669 -5.780 -15.070 1.00 82.88 122 GLY A CA 1
ATOM 943 C C . GLY A 1 122 ? 22.238 -4.817 -13.960 1.00 82.88 122 GLY A C 1
ATOM 944 O O . GLY A 1 122 ? 21.660 -3.765 -14.233 1.00 82.88 122 GLY A O 1
ATOM 945 N N . PHE A 1 123 ? 22.505 -5.156 -12.696 1.00 83.88 123 PHE A N 1
ATOM 946 C CA . PHE A 1 123 ? 22.187 -4.295 -11.551 1.00 83.88 123 PHE A CA 1
ATOM 947 C C . PHE A 1 123 ? 23.063 -3.040 -11.477 1.00 83.88 123 PHE A C 1
ATOM 949 O O . PHE A 1 123 ? 22.676 -2.056 -10.853 1.00 83.88 123 PHE A O 1
ATOM 956 N N . ASP A 1 124 ? 24.230 -3.060 -12.113 1.00 82.88 124 ASP A N 1
ATOM 957 C CA . ASP A 1 124 ? 25.163 -1.939 -12.228 1.00 82.88 124 ASP A CA 1
ATOM 958 C C . ASP A 1 124 ? 24.645 -0.809 -13.131 1.00 82.88 124 ASP A C 1
ATOM 960 O O . ASP A 1 124 ? 24.980 0.355 -12.912 1.00 82.88 124 ASP A O 1
ATOM 964 N N . VAL A 1 125 ? 23.795 -1.135 -14.109 1.00 83.94 125 VAL A N 1
ATOM 965 C CA . VAL A 1 125 ? 23.217 -0.161 -15.047 1.00 83.94 125 VAL A CA 1
ATOM 966 C C . VAL A 1 125 ? 21.757 0.178 -14.761 1.00 83.94 125 VAL A C 1
ATOM 968 O O . VAL A 1 125 ? 21.252 1.138 -15.336 1.00 83.94 125 VAL A O 1
ATOM 971 N N . LEU A 1 126 ? 21.083 -0.558 -13.869 1.00 83.06 126 LEU A N 1
ATOM 972 C CA . LEU A 1 126 ? 19.648 -0.404 -13.599 1.00 83.06 126 LEU A CA 1
ATOM 973 C C . LEU A 1 126 ? 19.270 1.041 -13.233 1.00 83.06 126 LEU A C 1
ATOM 975 O O . LEU A 1 126 ? 18.288 1.579 -13.739 1.00 83.06 126 LEU A O 1
ATOM 979 N N . ASN A 1 127 ? 20.115 1.697 -12.433 1.00 85.25 127 ASN A N 1
ATOM 980 C CA . ASN A 1 127 ? 19.890 3.069 -11.985 1.00 85.25 127 ASN A CA 1
ATOM 981 C C . ASN A 1 127 ? 19.912 4.104 -13.129 1.00 85.25 127 ASN A C 1
ATOM 983 O O . ASN A 1 127 ? 19.382 5.200 -12.973 1.00 85.25 127 ASN A O 1
ATOM 987 N N . ASN A 1 128 ? 20.483 3.769 -14.295 1.00 87.81 128 ASN A N 1
ATOM 988 C CA . ASN A 1 128 ? 20.462 4.644 -15.474 1.00 87.81 128 ASN A CA 1
ATOM 989 C C . ASN A 1 128 ? 19.066 4.753 -16.101 1.00 87.81 128 ASN A C 1
ATOM 991 O O . ASN A 1 128 ? 18.818 5.671 -16.878 1.00 87.81 128 ASN A O 1
ATOM 995 N N . PHE A 1 129 ? 18.170 3.824 -15.765 1.00 89.25 129 PHE A N 1
ATOM 996 C CA . PHE A 1 129 ? 16.800 3.773 -16.265 1.00 89.25 129 PHE A CA 1
ATOM 997 C C . PHE A 1 129 ? 15.787 4.227 -15.209 1.00 89.25 129 PHE A C 1
ATOM 999 O O . PHE A 1 129 ? 14.587 4.225 -15.474 1.00 89.25 129 PHE A O 1
ATOM 1006 N N . SER A 1 130 ? 16.236 4.591 -14.003 1.00 90.12 130 SER A N 1
ATOM 1007 C CA . SER A 1 130 ? 15.341 4.858 -12.880 1.00 90.12 130 SER A CA 1
ATOM 1008 C C . SER A 1 130 ? 14.730 6.258 -12.924 1.00 90.12 130 SER A C 1
ATOM 1010 O O . SER A 1 130 ? 15.404 7.261 -13.149 1.00 90.12 130 SER A O 1
ATOM 1012 N N . THR A 1 131 ? 13.435 6.337 -12.629 1.00 92.44 131 THR A N 1
ATOM 1013 C CA . THR A 1 131 ? 12.704 7.588 -12.403 1.00 92.44 131 THR A CA 1
ATOM 1014 C C . THR A 1 131 ? 12.186 7.623 -10.974 1.00 92.44 131 THR A C 1
ATOM 1016 O O . THR A 1 131 ? 11.472 6.717 -10.554 1.00 92.44 131 THR A O 1
ATOM 1019 N N . HIS A 1 132 ? 12.509 8.679 -10.227 1.00 93.31 132 HIS A N 1
ATOM 1020 C CA . HIS A 1 132 ? 11.975 8.880 -8.880 1.00 93.31 132 HIS A CA 1
ATOM 1021 C C . HIS A 1 132 ? 10.631 9.606 -8.922 1.00 93.31 132 HIS A C 1
ATOM 1023 O O . HIS A 1 132 ? 10.531 10.729 -9.419 1.00 93.31 132 HIS A O 1
ATOM 1029 N N . TYR A 1 133 ? 9.623 9.004 -8.300 1.00 94.50 133 TYR A N 1
ATOM 1030 C CA . TYR A 1 133 ? 8.341 9.634 -8.020 1.00 94.50 133 TYR A CA 1
ATOM 1031 C C . TYR A 1 133 ? 8.285 9.996 -6.540 1.00 94.50 133 TYR A C 1
ATOM 1033 O O . TYR A 1 133 ? 8.253 9.117 -5.682 1.00 94.50 133 TYR A O 1
ATOM 1041 N N . VAL A 1 134 ? 8.284 11.294 -6.236 1.00 95.00 134 VAL A N 1
ATOM 1042 C CA . VAL A 1 134 ? 8.184 11.810 -4.864 1.00 95.00 134 VAL A CA 1
ATOM 1043 C C . VAL A 1 134 ? 6.806 12.414 -4.667 1.00 95.00 134 VAL A C 1
ATOM 1045 O O . VAL A 1 134 ? 6.398 13.304 -5.412 1.00 95.00 134 VAL A O 1
ATOM 1048 N N . ILE A 1 135 ? 6.087 11.924 -3.664 1.00 95.31 135 ILE A N 1
ATOM 1049 C CA . ILE A 1 135 ? 4.692 12.271 -3.415 1.00 95.31 135 ILE A CA 1
ATOM 1050 C C . ILE A 1 135 ? 4.587 12.850 -1.995 1.00 95.31 135 ILE A C 1
ATOM 1052 O O . ILE A 1 135 ? 5.276 12.383 -1.081 1.00 95.31 135 ILE A O 1
ATOM 1056 N N . PRO A 1 136 ? 3.753 13.887 -1.774 1.00 93.06 136 PRO A N 1
ATOM 1057 C CA . PRO A 1 136 ? 3.506 14.413 -0.435 1.00 93.06 136 PRO A CA 1
ATOM 1058 C C . PRO A 1 136 ? 3.097 13.320 0.565 1.00 93.06 136 PRO A C 1
ATOM 1060 O O . PRO A 1 136 ? 2.552 12.290 0.184 1.00 93.06 136 PRO A O 1
ATOM 1063 N N . GLY A 1 137 ? 3.369 13.545 1.853 1.00 89.19 137 GLY A N 1
ATOM 1064 C CA . GLY A 1 137 ? 3.100 12.547 2.900 1.00 89.19 137 GLY A CA 1
ATOM 1065 C C . GLY A 1 137 ? 4.210 11.504 3.085 1.00 89.19 137 GLY A C 1
ATOM 1066 O O . GLY A 1 137 ? 4.069 10.595 3.897 1.00 89.19 137 GLY A O 1
ATOM 1067 N N . GLY A 1 138 ? 5.338 11.651 2.379 1.00 92.19 138 GLY A N 1
ATOM 1068 C CA . GLY A 1 138 ? 6.502 10.766 2.502 1.00 92.19 138 GLY A CA 1
ATOM 1069 C C . GLY A 1 138 ? 6.421 9.510 1.636 1.00 92.19 138 GLY A C 1
ATOM 1070 O O . GLY A 1 138 ? 7.255 8.623 1.781 1.00 92.19 138 GLY A O 1
ATOM 1071 N N . HIS A 1 139 ? 5.430 9.417 0.748 1.00 96.62 139 HIS A N 1
ATOM 1072 C CA . HIS A 1 139 ? 5.326 8.328 -0.215 1.00 96.62 139 HIS A CA 1
ATOM 1073 C C . HIS A 1 139 ? 6.317 8.535 -1.360 1.00 96.62 139 HIS A C 1
ATOM 1075 O O . HIS A 1 139 ? 6.455 9.641 -1.889 1.00 96.62 139 HIS A O 1
ATOM 1081 N N . SER A 1 140 ? 6.997 7.471 -1.770 1.00 96.00 140 SER A N 1
ATOM 1082 C CA . SER A 1 140 ? 7.939 7.561 -2.880 1.00 96.00 140 SER A CA 1
ATOM 1083 C C . SER A 1 140 ? 8.162 6.223 -3.562 1.00 96.00 140 SER A C 1
ATOM 1085 O O . SER A 1 140 ? 8.116 5.172 -2.918 1.00 96.00 140 SER A O 1
ATOM 1087 N N . PHE A 1 141 ? 8.386 6.277 -4.874 1.00 94.94 141 PHE A N 1
ATOM 1088 C CA . PHE A 1 141 ? 8.544 5.115 -5.743 1.00 94.94 141 PHE A CA 1
ATOM 1089 C C . PHE A 1 141 ? 9.705 5.317 -6.719 1.00 94.94 141 PHE A C 1
ATOM 1091 O O . PHE A 1 141 ? 10.017 6.449 -7.095 1.00 94.94 141 PHE A O 1
ATOM 1098 N N . LEU A 1 142 ? 10.273 4.216 -7.201 1.00 93.81 142 LEU A N 1
ATOM 1099 C CA . LEU A 1 142 ? 11.141 4.180 -8.374 1.00 93.81 142 LEU A CA 1
ATOM 1100 C C . LEU A 1 142 ? 10.426 3.458 -9.504 1.00 93.81 142 LEU A C 1
ATOM 1102 O O . LEU A 1 142 ? 10.003 2.315 -9.328 1.00 93.81 142 LEU A O 1
ATOM 1106 N N . GLY A 1 143 ? 10.320 4.105 -10.659 1.00 92.06 143 GLY A N 1
ATOM 1107 C CA . GLY A 1 143 ? 10.024 3.435 -11.921 1.00 92.06 143 GLY A CA 1
ATOM 1108 C C . GLY A 1 143 ? 11.280 3.151 -12.729 1.00 92.06 143 GLY A C 1
ATOM 1109 O O . GLY A 1 143 ? 12.335 3.716 -12.437 1.00 92.06 143 GLY A O 1
ATOM 1110 N N . HIS A 1 144 ? 11.163 2.280 -13.727 1.00 90.06 144 HIS A N 1
ATOM 1111 C CA . HIS A 1 144 ? 12.215 2.031 -14.710 1.00 90.06 144 HIS A CA 1
ATOM 1112 C C . HIS A 1 144 ? 11.695 2.255 -16.127 1.00 90.06 144 HIS A C 1
ATOM 1114 O O . HIS A 1 144 ? 10.618 1.766 -16.457 1.00 90.06 144 HIS A O 1
ATOM 1120 N N . ASP A 1 145 ? 12.487 2.930 -16.962 1.00 90.88 145 ASP A N 1
ATOM 1121 C CA . ASP A 1 145 ? 12.216 3.104 -18.391 1.00 90.88 145 ASP A CA 1
ATOM 1122 C C . ASP A 1 145 ? 12.332 1.762 -19.130 1.00 90.88 145 ASP A C 1
ATOM 1124 O O . ASP A 1 145 ? 13.412 1.293 -19.495 1.00 90.88 145 ASP A O 1
ATOM 1128 N N . PHE A 1 146 ? 11.184 1.130 -19.319 1.00 88.50 146 PHE A N 1
ATOM 1129 C CA . PHE A 1 146 ? 11.040 -0.174 -19.942 1.00 88.50 146 PHE A CA 1
ATOM 1130 C C . PHE A 1 146 ? 11.344 -0.146 -21.438 1.00 88.50 146 PHE A C 1
ATOM 1132 O O . PHE A 1 146 ? 11.973 -1.081 -21.936 1.00 88.50 146 PHE A O 1
ATOM 1139 N N . ASP A 1 147 ? 11.010 0.944 -22.130 1.00 88.25 147 ASP A N 1
ATOM 1140 C CA . ASP A 1 147 ? 11.330 1.099 -23.551 1.00 88.25 147 ASP A CA 1
ATOM 1141 C C . ASP A 1 147 ? 12.853 1.139 -23.748 1.00 88.25 147 ASP A C 1
ATOM 1143 O O . ASP A 1 147 ? 13.387 0.502 -24.658 1.00 88.25 147 ASP A O 1
ATOM 1147 N N . ALA A 1 148 ? 13.573 1.841 -22.868 1.00 88.50 148 ALA A N 1
ATOM 1148 C CA . ALA A 1 148 ? 15.032 1.889 -22.898 1.00 88.50 148 ALA A CA 1
ATOM 1149 C C . ALA A 1 148 ? 15.691 0.556 -22.495 1.00 88.50 148 ALA A C 1
ATOM 1151 O O . ALA A 1 148 ? 16.761 0.225 -23.009 1.00 88.50 148 ALA A O 1
ATOM 1152 N N . MET A 1 149 ? 15.070 -0.207 -21.590 1.00 85.06 149 MET A N 1
ATOM 1153 C CA . MET A 1 149 ? 15.610 -1.483 -21.104 1.00 85.06 149 MET A CA 1
ATOM 1154 C C . MET A 1 149 ? 15.354 -2.659 -22.052 1.00 85.06 149 MET A C 1
ATOM 1156 O O . MET A 1 149 ? 16.232 -3.506 -22.223 1.00 85.06 149 MET A O 1
ATOM 1160 N N . PHE A 1 150 ? 14.166 -2.737 -22.650 1.00 83.38 150 PHE A N 1
ATOM 1161 C CA . PHE A 1 150 ? 13.702 -3.929 -23.367 1.00 83.38 150 PHE A CA 1
ATOM 1162 C C . PHE A 1 150 ? 13.137 -3.632 -24.763 1.00 83.38 150 PHE A C 1
ATOM 1164 O O . PHE A 1 150 ? 12.788 -4.561 -25.488 1.00 83.38 150 PHE A O 1
ATOM 1171 N N . GLY A 1 151 ? 13.074 -2.362 -25.163 1.00 83.75 151 GLY A N 1
ATOM 1172 C CA . GLY A 1 151 ? 12.508 -1.930 -26.437 1.00 83.75 151 GLY A CA 1
ATOM 1173 C C . GLY A 1 151 ? 11.027 -1.534 -26.346 1.00 83.75 151 GLY A C 1
ATOM 1174 O O . GLY A 1 151 ? 10.342 -1.867 -25.377 1.00 83.75 151 GLY A O 1
ATOM 1175 N N . PRO A 1 152 ? 10.512 -0.836 -27.377 1.00 80.88 152 PRO A N 1
ATOM 1176 C CA . PRO A 1 152 ? 9.228 -0.128 -27.348 1.00 80.88 152 PRO A CA 1
ATOM 1177 C C . PRO A 1 152 ? 7.996 -1.028 -27.524 1.00 80.88 152 PRO A C 1
ATOM 1179 O O . PRO A 1 152 ? 6.890 -0.528 -27.732 1.00 80.88 152 PRO A 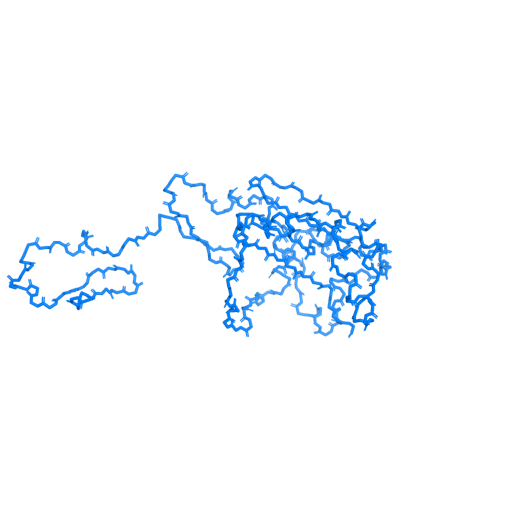O 1
ATOM 1182 N N . ASP A 1 153 ? 8.166 -2.352 -27.472 1.00 73.81 153 ASP A N 1
ATOM 1183 C CA . ASP A 1 153 ? 7.094 -3.317 -27.745 1.00 73.81 153 ASP A CA 1
ATOM 1184 C C . ASP A 1 153 ? 6.006 -3.330 -26.643 1.00 73.81 153 ASP A C 1
ATOM 1186 O O . ASP A 1 153 ? 4.961 -3.962 -26.800 1.00 73.81 153 ASP A O 1
ATOM 1190 N N . GLY A 1 154 ? 6.191 -2.548 -25.566 1.00 63.44 154 GLY A N 1
ATOM 1191 C CA . GLY A 1 154 ? 5.092 -1.923 -24.818 1.00 63.44 154 GLY A CA 1
ATOM 1192 C C . GLY A 1 154 ? 4.179 -2.872 -24.041 1.00 63.44 154 GLY A C 1
ATOM 1193 O O . GLY A 1 154 ? 2.994 -2.577 -23.852 1.00 63.44 154 GLY A O 1
ATOM 1194 N N . HIS A 1 155 ? 4.700 -4.011 -23.585 1.00 76.38 155 HIS A N 1
ATOM 1195 C CA . HIS A 1 155 ? 3.938 -4.954 -22.773 1.00 76.38 155 HIS A CA 1
ATOM 1196 C C . HIS A 1 155 ? 3.701 -4.426 -21.358 1.00 76.38 155 HIS A C 1
ATOM 1198 O O . HIS A 1 155 ? 4.606 -3.925 -20.696 1.00 76.38 155 HIS A O 1
ATOM 1204 N N . VAL A 1 156 ? 2.482 -4.613 -20.849 1.00 84.81 156 VAL A N 1
ATOM 1205 C CA . VAL A 1 156 ? 2.154 -4.295 -19.455 1.00 84.81 156 VAL A CA 1
ATOM 1206 C C . VAL A 1 156 ? 2.998 -5.183 -18.550 1.00 84.81 156 VAL A C 1
ATOM 1208 O O . VAL A 1 156 ? 2.762 -6.391 -18.478 1.00 84.81 156 VAL A O 1
ATOM 1211 N N . TRP A 1 157 ? 3.987 -4.594 -17.873 1.00 81.75 157 TRP A N 1
ATOM 1212 C CA . TRP A 1 157 ? 4.895 -5.309 -16.969 1.00 81.75 157 TRP A CA 1
ATOM 1213 C C . TRP A 1 157 ? 5.645 -6.512 -17.587 1.00 81.75 157 TRP A C 1
ATOM 1215 O O . TRP A 1 157 ? 6.154 -7.355 -16.847 1.00 81.75 157 TRP A O 1
ATOM 1225 N N . TYR A 1 158 ? 5.709 -6.600 -18.923 1.00 80.94 158 TYR A N 1
ATOM 1226 C CA . TYR A 1 158 ? 6.238 -7.748 -19.682 1.00 80.94 158 TYR A CA 1
ATOM 1227 C C . TYR A 1 158 ? 5.636 -9.113 -19.314 1.00 80.94 158 TYR A C 1
ATOM 1229 O O . TYR A 1 158 ? 6.282 -10.144 -19.473 1.00 80.94 158 TYR A O 1
ATOM 1237 N N . TYR A 1 159 ? 4.383 -9.156 -18.853 1.00 85.50 159 TYR A N 1
ATOM 1238 C CA . TYR A 1 159 ? 3.690 -10.437 -18.699 1.00 85.50 159 TYR A CA 1
ATOM 1239 C C . TYR A 1 159 ? 3.478 -11.129 -20.054 1.00 85.50 159 TYR A C 1
ATOM 1241 O O . TYR A 1 159 ? 3.314 -10.443 -21.062 1.00 85.50 159 TYR A O 1
ATOM 1249 N N . PRO A 1 160 ? 3.403 -12.466 -20.115 1.00 85.44 160 PRO A N 1
ATOM 1250 C CA . PRO A 1 160 ? 3.057 -13.157 -21.351 1.00 85.44 160 PRO A CA 1
ATOM 1251 C C . PRO A 1 160 ? 1.582 -12.905 -21.750 1.00 85.44 160 PRO A C 1
ATOM 1253 O O . PRO A 1 160 ? 0.763 -12.517 -20.904 1.00 85.44 160 PRO A O 1
ATOM 1256 N N . PRO A 1 161 ? 1.207 -13.081 -23.035 1.00 87.44 161 PRO A N 1
ATOM 1257 C CA . PRO A 1 161 ? -0.132 -12.742 -23.535 1.00 87.44 161 PRO A CA 1
ATOM 1258 C C . PRO A 1 161 ? -1.290 -13.442 -22.808 1.00 87.44 161 PRO A C 1
ATOM 1260 O O . PRO A 1 161 ? -2.362 -12.859 -22.648 1.00 87.44 161 PRO A O 1
ATOM 1263 N N . ASP A 1 162 ? -1.075 -14.671 -22.340 1.00 90.06 162 ASP A N 1
ATOM 1264 C CA . ASP A 1 162 ? -2.048 -15.461 -21.582 1.00 90.06 162 ASP A CA 1
ATOM 1265 C C . ASP A 1 162 ? -2.318 -14.902 -20.179 1.00 90.06 162 ASP A C 1
ATOM 1267 O O . ASP A 1 162 ? -3.377 -15.162 -19.617 1.00 90.06 162 ASP A O 1
ATOM 1271 N N . ILE A 1 163 ? -1.410 -14.094 -19.630 1.00 89.81 163 ILE A N 1
ATOM 1272 C CA . ILE A 1 163 ? -1.647 -13.334 -18.400 1.00 89.81 163 ILE A CA 1
ATOM 1273 C C . ILE A 1 163 ? -2.262 -11.971 -18.728 1.00 89.81 163 ILE A C 1
ATOM 1275 O O . ILE A 1 163 ? -3.220 -11.557 -18.076 1.00 89.81 163 ILE A O 1
ATOM 1279 N N . GLN A 1 164 ? -1.764 -11.291 -19.767 1.00 89.38 164 GLN A N 1
ATOM 1280 C CA . GLN A 1 164 ? -2.258 -9.966 -20.165 1.00 89.38 164 GLN A CA 1
ATOM 1281 C C . GLN A 1 164 ? -3.740 -9.970 -20.563 1.00 89.38 164 GLN A C 1
ATOM 1283 O O . GLN A 1 164 ? -4.421 -8.975 -20.334 1.00 89.38 164 GLN A O 1
ATOM 1288 N N . GLN A 1 165 ? -4.269 -11.076 -21.102 1.00 92.25 165 GLN A N 1
ATOM 1289 C CA . GLN A 1 165 ? -5.698 -11.196 -21.436 1.00 92.25 165 GLN A CA 1
ATOM 1290 C C . GLN A 1 165 ? -6.633 -11.032 -20.223 1.00 92.25 165 GLN A C 1
ATOM 1292 O O . GLN A 1 165 ? -7.826 -10.801 -20.400 1.00 92.25 165 GLN A O 1
ATOM 1297 N N . HIS A 1 166 ? -6.109 -11.172 -19.001 1.00 93.06 166 HIS A N 1
ATOM 1298 C CA . HIS A 1 166 ? -6.860 -10.966 -17.764 1.00 93.06 166 HIS A CA 1
ATOM 1299 C C . HIS A 1 166 ? -6.822 -9.513 -17.274 1.00 93.06 166 HIS A C 1
ATOM 1301 O O . HIS A 1 166 ? -7.431 -9.203 -16.252 1.00 93.06 166 HIS A O 1
ATOM 1307 N N . PHE A 1 167 ? -6.089 -8.623 -17.946 1.00 94.25 167 PHE A N 1
ATOM 1308 C CA . PHE A 1 167 ? -6.021 -7.217 -17.567 1.00 94.25 167 PHE A CA 1
ATOM 1309 C C . PHE A 1 167 ? -7.108 -6.394 -18.257 1.00 94.25 167 PHE A C 1
ATOM 1311 O O . PHE A 1 167 ? -7.426 -6.605 -19.424 1.00 94.25 167 PHE A O 1
ATOM 1318 N N . ASP A 1 168 ? -7.628 -5.407 -17.533 1.00 95.31 168 ASP A N 1
ATOM 1319 C CA . ASP A 1 168 ? -8.571 -4.409 -18.030 1.00 95.31 168 ASP A CA 1
ATOM 1320 C C . ASP A 1 168 ? -7.994 -3.011 -17.779 1.00 95.31 168 ASP A C 1
ATOM 1322 O O . ASP A 1 168 ? -8.210 -2.385 -16.736 1.00 95.31 168 ASP A O 1
ATOM 1326 N N . LEU A 1 169 ? -7.190 -2.545 -18.740 1.00 93.75 169 LEU A N 1
ATOM 1327 C CA . LEU A 1 169 ? -6.513 -1.252 -18.652 1.00 93.75 169 LEU A CA 1
ATOM 1328 C C . LEU A 1 169 ? -7.461 -0.068 -18.848 1.00 93.75 169 LEU A C 1
ATOM 1330 O O . LEU A 1 169 ? -7.119 1.032 -18.420 1.00 93.75 169 LEU A O 1
ATOM 1334 N N . ASP A 1 170 ? -8.644 -0.270 -19.434 1.00 95.19 170 ASP A N 1
ATOM 1335 C CA . ASP A 1 170 ? -9.622 0.801 -19.671 1.00 95.19 170 ASP A CA 1
ATOM 1336 C C . ASP A 1 170 ? -10.189 1.359 -18.353 1.00 95.19 170 ASP A C 1
ATOM 1338 O O . ASP A 1 170 ? -10.718 2.470 -18.301 1.00 95.19 170 ASP A O 1
ATOM 1342 N N . ARG A 1 171 ? -10.014 0.620 -17.250 1.00 94.75 171 ARG A N 1
ATOM 1343 C CA . ARG A 1 171 ? -10.310 1.070 -15.880 1.00 94.75 171 ARG A CA 1
ATOM 1344 C C . ARG A 1 171 ? -9.295 2.086 -15.350 1.00 94.75 171 ARG A C 1
ATOM 1346 O O . ARG A 1 171 ? -9.568 2.750 -14.342 1.00 94.75 171 ARG A O 1
ATOM 1353 N N . LEU A 1 172 ? -8.128 2.192 -15.978 1.00 95.44 172 LEU A N 1
ATOM 1354 C CA . LEU A 1 172 ? -7.078 3.155 -15.660 1.00 95.44 172 LEU A CA 1
ATOM 1355 C C . LEU A 1 172 ? -7.195 4.357 -16.597 1.00 95.44 172 LEU A C 1
ATOM 1357 O O . LEU A 1 172 ? -7.567 4.217 -17.762 1.00 95.44 172 LEU A O 1
ATOM 1361 N N . ASP A 1 173 ? -6.852 5.548 -16.113 1.00 95.75 173 ASP A N 1
ATOM 1362 C CA . ASP A 1 173 ? -6.788 6.708 -16.998 1.00 95.75 173 ASP A CA 1
ATOM 1363 C C . ASP A 1 173 ? -5.646 6.565 -18.026 1.00 95.75 173 ASP A C 1
ATOM 1365 O O . ASP A 1 173 ? -4.672 5.849 -17.774 1.00 95.75 173 ASP A O 1
ATOM 1369 N N . PRO A 1 174 ? -5.722 7.265 -19.174 1.00 96.06 174 PRO A N 1
ATOM 1370 C CA . PRO A 1 174 ? -4.767 7.080 -20.266 1.00 96.06 174 PRO A CA 1
ATOM 1371 C C . PRO A 1 174 ? -3.304 7.323 -19.881 1.00 96.06 174 PRO A C 1
ATOM 1373 O O . PRO A 1 174 ? -2.415 6.669 -20.419 1.00 96.06 174 PRO A O 1
ATOM 1376 N N . LEU A 1 175 ? -3.036 8.240 -18.944 1.00 95.50 175 LEU A N 1
ATOM 1377 C CA . LEU A 1 175 ? -1.669 8.492 -18.497 1.00 95.50 175 LEU A CA 1
ATOM 1378 C C . LEU A 1 175 ? -1.148 7.312 -17.676 1.00 95.50 175 LEU A C 1
ATOM 1380 O O . LEU A 1 175 ? -0.009 6.894 -17.867 1.00 95.50 175 LEU A O 1
ATOM 1384 N N . LEU A 1 176 ? -1.979 6.742 -16.802 1.00 94.75 176 LEU A N 1
ATOM 1385 C CA . LEU A 1 176 ? -1.591 5.577 -16.016 1.00 94.75 176 LEU A CA 1
ATOM 1386 C C . LEU A 1 176 ? -1.372 4.357 -16.909 1.00 94.75 176 LEU A C 1
ATOM 1388 O O . LEU A 1 176 ? -0.440 3.599 -16.662 1.00 94.75 176 LEU A O 1
ATOM 1392 N N . GLN A 1 177 ? -2.172 4.196 -17.969 1.00 93.69 177 GLN A N 1
ATOM 1393 C CA . GLN A 1 177 ? -1.967 3.144 -18.969 1.00 93.69 177 GLN A CA 1
ATOM 1394 C C . GLN A 1 177 ? -0.593 3.245 -19.647 1.00 93.69 177 GLN A C 1
ATOM 1396 O O . GLN A 1 177 ? 0.065 2.227 -19.851 1.00 93.69 177 GLN A O 1
ATOM 1401 N N . GLU A 1 178 ? -0.143 4.456 -19.982 1.00 92.06 178 GLU A N 1
ATOM 1402 C CA . GLU A 1 178 ? 1.199 4.675 -20.534 1.00 92.06 178 GLU A CA 1
ATOM 1403 C C . GLU A 1 178 ? 2.285 4.424 -19.484 1.00 92.06 178 GLU A C 1
ATOM 1405 O O . GLU A 1 178 ? 3.276 3.751 -19.768 1.00 92.06 178 GLU A O 1
ATOM 1410 N N . VAL A 1 179 ? 2.082 4.898 -18.249 1.00 92.44 179 VAL A N 1
ATOM 1411 C CA . VAL A 1 179 ? 3.024 4.677 -17.144 1.00 92.44 179 VAL A CA 1
ATOM 1412 C C . VAL A 1 179 ? 3.216 3.188 -16.879 1.00 92.44 179 VAL A C 1
ATOM 1414 O O . VAL A 1 179 ? 4.356 2.753 -16.807 1.00 92.44 179 VAL A O 1
ATOM 1417 N N . VAL A 1 180 ? 2.158 2.373 -16.807 1.00 91.75 180 VAL A N 1
ATOM 1418 C CA . VAL A 1 180 ? 2.313 0.930 -16.524 1.00 91.75 180 VAL A CA 1
ATOM 1419 C C . VAL A 1 180 ? 2.999 0.140 -17.641 1.00 91.75 180 VAL A C 1
ATOM 1421 O O . VAL A 1 180 ? 3.492 -0.959 -17.387 1.00 91.75 180 VAL A O 1
ATOM 1424 N N . LYS A 1 181 ? 3.023 0.675 -18.867 1.00 89.81 181 LYS A N 1
ATOM 1425 C CA . LYS A 1 181 ? 3.711 0.065 -20.013 1.00 89.81 181 LYS A CA 1
ATOM 1426 C C . LYS A 1 181 ? 5.170 0.502 -20.104 1.00 89.81 181 LYS A C 1
ATOM 1428 O O . LYS A 1 181 ? 6.018 -0.323 -20.412 1.00 89.81 181 LYS A O 1
ATOM 1433 N N . LYS A 1 182 ? 5.453 1.781 -19.836 1.00 90.62 182 LYS A N 1
ATOM 1434 C CA . LYS A 1 182 ? 6.754 2.397 -20.144 1.00 90.62 182 LYS A CA 1
ATOM 1435 C C . LYS A 1 182 ? 7.609 2.722 -18.934 1.00 90.62 182 LYS A C 1
ATOM 1437 O O . LYS A 1 182 ? 8.824 2.656 -19.026 1.00 90.62 182 LYS A O 1
ATOM 1442 N N . ASN A 1 183 ? 7.003 3.131 -17.824 1.00 91.56 183 ASN A N 1
ATOM 1443 C CA . ASN A 1 183 ? 7.744 3.521 -16.626 1.00 91.56 183 ASN A CA 1
ATOM 1444 C C . ASN A 1 183 ? 6.990 3.182 -15.327 1.00 91.56 183 ASN A C 1
ATOM 1446 O O . ASN A 1 183 ? 6.699 4.074 -14.524 1.00 91.56 183 ASN A O 1
ATOM 1450 N N . PRO A 1 184 ? 6.587 1.914 -15.125 1.00 91.06 184 PRO A N 1
ATOM 1451 C CA . PRO A 1 184 ? 5.787 1.552 -13.965 1.00 91.06 184 PRO A CA 1
ATOM 1452 C C . PRO A 1 184 ? 6.580 1.706 -12.660 1.00 91.06 184 PRO A C 1
ATOM 1454 O O . PRO A 1 184 ? 7.780 1.440 -12.660 1.00 91.06 184 PRO A O 1
ATOM 1457 N N . PRO A 1 185 ? 5.936 2.033 -11.521 1.00 90.19 185 PRO A N 1
ATOM 1458 C CA . PRO A 1 185 ? 6.600 2.049 -10.215 1.00 90.19 185 PRO A CA 1
ATOM 1459 C C . PRO A 1 185 ? 6.994 0.626 -9.780 1.00 90.19 185 PRO A C 1
ATOM 1461 O O . PRO A 1 185 ? 6.148 -0.145 -9.352 1.00 90.19 185 PRO A O 1
ATOM 1464 N N . ILE A 1 186 ? 8.272 0.267 -9.860 1.00 89.94 186 ILE A N 1
ATOM 1465 C CA . ILE A 1 186 ? 8.816 -1.075 -9.585 1.00 89.94 186 ILE A CA 1
ATOM 1466 C C . ILE A 1 186 ? 9.008 -1.309 -8.090 1.00 89.94 186 ILE A C 1
ATOM 1468 O O . ILE A 1 186 ? 8.689 -2.374 -7.570 1.00 89.94 186 ILE A O 1
ATOM 1472 N N . VAL A 1 187 ? 9.541 -0.320 -7.385 1.00 93.69 187 VAL A N 1
ATOM 1473 C CA . VAL A 1 187 ? 9.835 -0.405 -5.954 1.00 93.69 187 VAL A CA 1
ATOM 1474 C C . VAL A 1 187 ? 9.360 0.864 -5.284 1.00 93.69 187 VAL A C 1
ATOM 1476 O O . VAL A 1 187 ? 9.332 1.928 -5.904 1.00 93.69 187 VAL A O 1
ATOM 1479 N N . GLY A 1 188 ? 8.924 0.759 -4.040 1.00 95.69 188 GLY A N 1
ATOM 1480 C CA . GLY A 1 188 ? 8.342 1.914 -3.405 1.00 95.69 188 GLY A CA 1
ATOM 1481 C C . GLY A 1 188 ? 7.899 1.713 -1.982 1.00 95.69 188 GLY A C 1
ATOM 1482 O O . GLY A 1 188 ? 7.778 0.587 -1.500 1.00 95.69 188 GLY A O 1
ATOM 1483 N N . THR A 1 189 ? 7.591 2.835 -1.342 1.00 97.19 189 THR A N 1
ATOM 1484 C CA . THR A 1 189 ? 7.059 2.880 0.012 1.00 97.19 189 THR A CA 1
ATOM 1485 C C . THR A 1 189 ? 5.841 3.801 0.076 1.00 97.19 189 THR A C 1
ATOM 1487 O O . THR A 1 189 ? 5.941 5.016 -0.098 1.00 97.19 189 THR A O 1
ATOM 1490 N N . ILE A 1 190 ? 4.681 3.230 0.411 1.00 96.56 190 ILE A N 1
ATOM 1491 C CA . ILE A 1 190 ? 3.590 3.969 1.051 1.00 96.56 190 ILE A CA 1
ATOM 1492 C C . ILE A 1 190 ? 3.985 4.106 2.516 1.00 96.56 190 ILE A C 1
ATOM 1494 O O . ILE A 1 190 ? 3.716 3.248 3.366 1.00 96.56 190 ILE A O 1
ATOM 1498 N N . PHE A 1 191 ? 4.728 5.176 2.782 1.00 94.75 191 PHE A N 1
ATOM 1499 C CA . PHE A 1 191 ? 5.234 5.466 4.113 1.00 94.75 191 PHE A CA 1
ATOM 1500 C C . PHE A 1 191 ? 4.099 5.463 5.143 1.00 94.75 191 PHE A C 1
ATOM 1502 O O . PHE A 1 191 ? 2.996 5.871 4.793 1.00 94.75 191 PHE A O 1
ATOM 1509 N N . PRO A 1 192 ? 4.327 5.008 6.386 1.00 90.75 192 PRO A N 1
ATOM 1510 C CA . PRO A 1 192 ? 5.533 4.318 6.846 1.00 90.75 192 PRO A CA 1
ATOM 1511 C C . PRO A 1 192 ? 5.499 2.789 6.689 1.00 90.75 192 PRO A C 1
ATOM 1513 O O . PRO A 1 192 ? 6.508 2.138 6.942 1.00 90.75 192 PRO A O 1
ATOM 1516 N N . ASN A 1 193 ? 4.353 2.204 6.330 1.00 87.06 193 ASN A N 1
ATOM 1517 C CA . ASN A 1 193 ? 4.052 0.814 6.694 1.00 87.06 193 ASN A CA 1
ATOM 1518 C C . ASN A 1 193 ? 4.007 -0.179 5.531 1.00 87.06 193 ASN A C 1
ATOM 1520 O O . ASN A 1 193 ? 3.914 -1.379 5.786 1.00 87.06 193 ASN A O 1
ATOM 1524 N N . ILE A 1 194 ? 4.029 0.280 4.279 1.00 93.81 194 ILE A N 1
ATOM 1525 C CA . ILE A 1 194 ? 3.942 -0.617 3.125 1.00 93.81 194 ILE A CA 1
ATOM 1526 C C . ILE A 1 194 ? 5.073 -0.292 2.178 1.00 93.81 194 ILE A C 1
ATOM 1528 O O . ILE A 1 194 ? 5.058 0.739 1.513 1.00 93.81 194 ILE A O 1
ATOM 1532 N N . SER A 1 195 ? 6.015 -1.215 2.088 1.00 95.44 195 SER A N 1
ATOM 1533 C CA . SER A 1 195 ? 7.007 -1.232 1.029 1.00 95.44 195 SER A CA 1
ATOM 1534 C C . SER A 1 195 ? 6.692 -2.368 0.068 1.00 95.44 195 SER A C 1
ATOM 1536 O O . SER A 1 195 ? 6.271 -3.447 0.488 1.00 95.44 195 SER A O 1
ATOM 1538 N N . PHE A 1 196 ? 6.864 -2.120 -1.222 1.00 94.12 196 PHE A N 1
ATOM 1539 C CA . PHE A 1 196 ? 6.604 -3.095 -2.269 1.00 94.12 196 PHE A CA 1
ATOM 1540 C C . PHE A 1 196 ? 7.767 -3.144 -3.246 1.00 94.12 196 PHE A C 1
ATOM 1542 O O . PHE A 1 196 ? 8.472 -2.162 -3.464 1.00 94.12 196 PHE A O 1
ATOM 1549 N N . LEU A 1 197 ? 7.924 -4.310 -3.854 1.00 91.94 197 LEU A N 1
ATOM 1550 C CA . LEU A 1 197 ? 8.816 -4.547 -4.969 1.00 91.94 197 LEU A CA 1
ATOM 1551 C C . LEU A 1 197 ? 8.075 -5.457 -5.940 1.00 91.94 197 LEU A C 1
ATOM 1553 O O . LEU A 1 197 ? 7.675 -6.565 -5.583 1.00 91.94 197 LEU A O 1
ATOM 1557 N N . ARG A 1 198 ? 7.867 -4.970 -7.155 1.00 88.25 198 ARG A N 1
ATOM 1558 C CA . ARG A 1 198 ? 7.293 -5.709 -8.265 1.00 88.25 198 ARG A CA 1
ATOM 1559 C C . ARG A 1 198 ? 8.320 -5.727 -9.377 1.00 88.25 198 ARG A C 1
ATOM 1561 O O . ARG A 1 198 ? 8.588 -4.699 -9.980 1.00 88.25 198 ARG A O 1
ATOM 1568 N N . PHE A 1 199 ? 8.885 -6.892 -9.650 1.00 75.75 199 PHE A N 1
ATOM 1569 C CA . PHE A 1 199 ? 9.672 -7.085 -10.860 1.00 75.75 199 PHE A CA 1
ATOM 1570 C C . PHE A 1 199 ? 8.758 -7.372 -12.054 1.00 75.75 199 PHE A C 1
ATOM 1572 O O . PHE A 1 199 ? 7.602 -7.775 -11.887 1.00 75.75 199 PHE A O 1
ATOM 1579 N N . PHE A 1 200 ? 9.285 -7.142 -13.256 1.00 72.62 200 PHE A N 1
ATOM 1580 C CA . PHE A 1 200 ? 8.684 -7.626 -14.496 1.00 72.62 200 PHE A CA 1
ATOM 1581 C C . PHE A 1 200 ? 8.484 -9.149 -14.422 1.00 72.62 200 PHE A C 1
ATOM 1583 O O . PHE A 1 200 ? 9.206 -9.845 -13.700 1.00 72.62 200 PHE A O 1
ATOM 1590 N N . GLY A 1 201 ? 7.457 -9.655 -15.110 1.00 57.47 201 GLY A N 1
ATOM 1591 C CA . GLY A 1 201 ? 7.178 -11.091 -15.133 1.00 57.47 201 GLY A CA 1
ATOM 1592 C C . GLY A 1 201 ? 8.396 -11.883 -15.630 1.00 57.47 201 GLY A C 1
ATOM 1593 O O . GLY A 1 201 ? 9.152 -11.363 -16.455 1.00 57.47 201 GLY A O 1
ATOM 1594 N N . PRO A 1 202 ? 8.633 -13.114 -15.139 1.00 45.97 202 PRO A N 1
ATOM 1595 C CA . PRO A 1 202 ? 9.586 -13.991 -15.806 1.00 45.97 202 PRO A CA 1
ATOM 1596 C C . PRO A 1 202 ? 9.138 -14.190 -17.268 1.00 45.97 202 PRO A C 1
ATOM 1598 O O . PRO A 1 202 ? 7.926 -14.236 -17.508 1.00 45.97 202 PRO A O 1
ATOM 1601 N N . PRO A 1 203 ? 10.081 -14.275 -18.224 1.00 39.91 203 PRO A N 1
ATOM 1602 C CA . PRO A 1 203 ? 9.762 -14.671 -19.593 1.00 39.91 203 PRO A CA 1
ATOM 1603 C C . PRO A 1 203 ? 9.125 -16.066 -19.655 1.00 39.91 203 PRO A C 1
ATOM 1605 O O . PRO A 1 203 ? 9.412 -16.900 -18.761 1.00 39.91 203 PRO A O 1
#

Foldseek 3Di:
DQAFDADPVQFTDDGPPCVNPPVPDDSVVDGDDDQLDWDDALRDIDGHNDVPDDHPCVLCPCVSQLVCLVFVFFVVTDDDPDDDDDDDDPDDLVVVQVCLQDVLPCQCPVCVVCVVVVVDDDSVCQVVQWDWDADPNRKIFIWGFCCVVPNDPFDQLQDPPVVSVRTDCVVHPPVSSNCRRGTRGQWIDPPPPDTDGHHRDDD

Sequence (203 aa):
YHGWVFKNNGDWIGAPDKSKAYRNLDPKEWGLLKAPHVDSFLGMIFASLDPDAPSLMEYLGGAAWFMRGLMDLNPEGMSPMGPPDRYKVRGDWKTGAENFGGDGYHVGVAHGSVQTIELAQGFDVLNNFSTHYVIPGGHSFLGHDFDAMFGPDGHVWYYPPDIQQHFDLDRLDPLLQEVVKKNPPIVGTIFPNISFLRFFGPP

Radius of gyration: 22.76 Å; chains: 1; bounding box: 54×32×69 Å